Protein AF-A0A015XGW2-F1 (afdb_monomer)

Radius of gyration: 18.57 Å; Cα contacts (8 Å, |Δi|>4): 182; chains: 1; bounding box: 50×34×44 Å

pLDDT: mean 84.12, std 16.86, range [28.84, 98.12]

Structure (mmCIF, N/CA/C/O backbone):
data_AF-A0A015XGW2-F1
#
_entry.id   AF-A0A015XGW2-F1
#
loop_
_atom_site.group_PDB
_atom_site.id
_atom_site.type_symbol
_atom_site.label_atom_id
_atom_site.label_alt_id
_atom_site.label_comp_id
_atom_site.label_asym_id
_atom_site.label_entity_id
_atom_site.label_seq_id
_atom_site.pdbx_PDB_ins_code
_atom_site.Cartn_x
_atom_site.Cartn_y
_atom_site.Cartn_z
_atom_site.occupancy
_atom_site.B_iso_or_equiv
_atom_site.auth_seq_id
_atom_site.auth_comp_id
_atom_site.auth_asym_id
_atom_site.auth_atom_id
_atom_site.pdbx_PDB_model_num
ATOM 1 N N . MET A 1 1 ? -16.056 -0.605 -18.646 1.00 60.44 1 MET A N 1
ATOM 2 C CA . MET A 1 1 ? -16.599 -1.907 -18.182 1.00 60.44 1 MET A CA 1
ATOM 3 C C . MET A 1 1 ? -16.279 -2.194 -16.711 1.00 60.44 1 MET A C 1
ATOM 5 O O . MET A 1 1 ? -17.209 -2.484 -15.970 1.00 60.44 1 MET A O 1
ATOM 9 N N . ILE A 1 2 ? -15.028 -2.032 -16.249 1.00 71.88 2 ILE A N 1
ATOM 10 C CA . ILE A 1 2 ? -14.634 -2.249 -14.835 1.00 71.88 2 ILE A CA 1
ATOM 11 C C . ILE A 1 2 ? -15.448 -1.397 -13.838 1.00 71.88 2 ILE A C 1
ATOM 13 O O . ILE A 1 2 ? -15.941 -1.926 -12.848 1.00 71.88 2 ILE A O 1
ATOM 17 N N . TYR A 1 3 ? -15.674 -0.109 -14.118 1.00 72.06 3 TYR A N 1
ATOM 18 C CA . TYR A 1 3 ? -16.429 0.779 -13.218 1.00 72.06 3 TYR A CA 1
ATOM 19 C C . TYR A 1 3 ? -17.894 0.361 -13.009 1.00 72.06 3 TYR A C 1
ATOM 21 O O . TYR A 1 3 ? -18.408 0.465 -11.900 1.00 72.06 3 TYR A O 1
ATOM 29 N N . ILE A 1 4 ? -18.552 -0.167 -14.049 1.00 74.19 4 ILE A N 1
ATOM 30 C CA . ILE A 1 4 ? -19.942 -0.647 -13.967 1.00 74.19 4 ILE A CA 1
ATOM 31 C C . ILE A 1 4 ? -20.009 -1.910 -13.104 1.00 74.19 4 ILE A C 1
ATOM 33 O O . ILE A 1 4 ? -20.858 -2.011 -12.224 1.00 74.19 4 ILE A O 1
ATOM 37 N N . ALA A 1 5 ? -19.079 -2.851 -13.293 1.00 77.81 5 ALA A N 1
ATOM 38 C CA . ALA A 1 5 ? -18.993 -4.042 -12.450 1.00 77.81 5 ALA A CA 1
ATOM 39 C C . ALA A 1 5 ? -18.710 -3.683 -10.978 1.00 77.81 5 ALA A C 1
ATOM 41 O O . ALA A 1 5 ? -19.311 -4.256 -10.071 1.00 77.81 5 ALA A O 1
ATOM 42 N N . LEU A 1 6 ? -17.861 -2.680 -10.733 1.00 79.56 6 LEU A N 1
ATOM 43 C CA . LEU A 1 6 ? -17.571 -2.192 -9.385 1.00 79.56 6 LEU A CA 1
ATOM 44 C C . LEU A 1 6 ? -18.761 -1.475 -8.734 1.00 79.56 6 LEU A C 1
ATOM 46 O O . LEU A 1 6 ? -18.909 -1.570 -7.519 1.00 79.56 6 LEU A O 1
ATOM 50 N N . LEU A 1 7 ?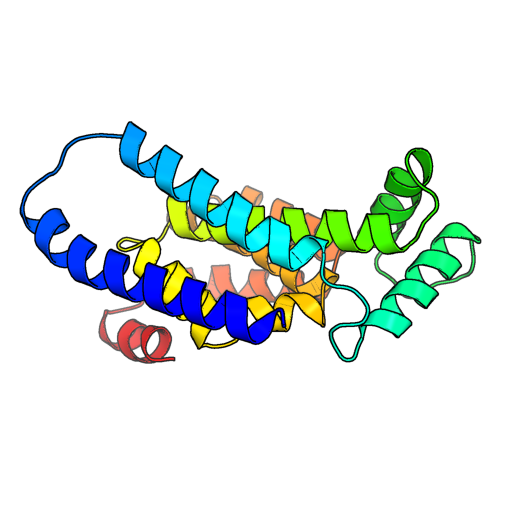 -19.650 -0.843 -9.506 1.00 81.75 7 LEU A N 1
ATOM 51 C CA . LEU A 1 7 ? -20.905 -0.292 -8.982 1.00 81.75 7 LEU A CA 1
ATOM 52 C C . LEU A 1 7 ? -21.782 -1.397 -8.367 1.00 81.75 7 LEU A C 1
ATOM 54 O O . LEU A 1 7 ? -22.261 -1.255 -7.243 1.00 81.75 7 LEU A O 1
ATOM 58 N N . PHE A 1 8 ? -21.924 -2.537 -9.051 1.00 83.81 8 PHE A N 1
ATOM 59 C CA . PHE A 1 8 ? -22.649 -3.689 -8.502 1.00 83.81 8 PHE A CA 1
ATOM 60 C C . PHE A 1 8 ? -21.981 -4.243 -7.240 1.00 83.81 8 PHE A C 1
ATOM 62 O O . PHE A 1 8 ? -22.672 -4.593 -6.282 1.00 83.81 8 PHE A O 1
ATOM 69 N N . VAL A 1 9 ? -20.645 -4.271 -7.202 1.00 83.31 9 VAL A N 1
ATOM 70 C CA . VAL A 1 9 ? -19.879 -4.667 -6.011 1.00 83.31 9 VAL A CA 1
ATOM 71 C C . VAL A 1 9 ? -20.147 -3.708 -4.844 1.00 83.31 9 VAL A C 1
ATOM 73 O O . VAL A 1 9 ? -20.394 -4.161 -3.727 1.00 83.31 9 VAL A O 1
ATOM 76 N N . VAL A 1 10 ? -20.176 -2.397 -5.089 1.00 81.56 10 VAL A N 1
ATOM 77 C CA . VAL A 1 10 ? -20.518 -1.378 -4.083 1.00 81.56 10 VAL A CA 1
ATOM 78 C C . VAL A 1 10 ? -21.933 -1.588 -3.541 1.00 81.56 10 VAL A C 1
ATOM 80 O O . VAL A 1 10 ? -22.114 -1.657 -2.323 1.00 81.56 10 VAL A O 1
ATOM 83 N N . CYS A 1 11 ? -22.929 -1.755 -4.417 1.00 81.62 11 CYS A N 1
ATOM 84 C CA . CYS A 1 11 ? -24.314 -2.015 -4.014 1.00 81.62 11 CYS A CA 1
ATOM 85 C C . CYS A 1 11 ? -24.440 -3.311 -3.198 1.00 81.62 11 CYS A C 1
ATOM 87 O O . CYS A 1 11 ? -25.160 -3.349 -2.198 1.00 81.62 11 CYS A O 1
ATOM 89 N N . PHE A 1 12 ? -23.704 -4.358 -3.581 1.00 85.12 12 PHE A N 1
ATOM 90 C CA . PHE A 1 12 ? -23.635 -5.616 -2.841 1.00 85.12 12 PHE A CA 1
ATOM 91 C C . PHE A 1 12 ? -23.070 -5.421 -1.426 1.00 85.12 12 PHE A C 1
ATOM 93 O O . PHE A 1 12 ? -23.676 -5.888 -0.456 1.00 85.12 12 PHE A O 1
ATOM 100 N N . TYR A 1 13 ? -21.962 -4.686 -1.274 1.00 82.38 13 TYR A N 1
ATOM 101 C CA . TYR A 1 13 ? -21.408 -4.386 0.050 1.00 82.38 13 TYR A CA 1
ATOM 102 C C . TYR A 1 13 ? -22.338 -3.524 0.897 1.00 82.38 13 TYR A C 1
ATOM 104 O O . TYR A 1 13 ? -22.474 -3.805 2.086 1.00 82.38 13 TYR A O 1
ATOM 112 N N . LEU A 1 14 ? -23.017 -2.536 0.309 1.00 78.94 14 LEU A N 1
ATOM 113 C CA . LEU A 1 14 ? -24.001 -1.712 1.015 1.00 78.94 14 LEU A CA 1
ATOM 114 C C . LEU A 1 14 ? -25.179 -2.556 1.521 1.00 78.94 14 LEU A C 1
ATOM 116 O O . LEU A 1 14 ? -25.590 -2.443 2.679 1.00 78.94 14 LEU A O 1
ATOM 120 N N . HIS A 1 15 ? -25.689 -3.458 0.682 1.00 83.06 15 HIS A N 1
ATOM 121 C CA . HIS A 1 15 ? -26.761 -4.376 1.060 1.00 83.06 15 HIS A CA 1
ATOM 122 C C . HIS A 1 15 ? -26.346 -5.306 2.210 1.00 83.06 15 HIS A C 1
ATOM 124 O O . HIS A 1 15 ? -27.104 -5.521 3.158 1.00 83.06 15 HIS A O 1
ATOM 130 N N . ILE A 1 16 ? -25.124 -5.846 2.169 1.00 81.94 16 ILE A N 1
ATOM 131 C CA . ILE A 1 16 ? -24.605 -6.685 3.256 1.00 81.94 16 ILE A CA 1
ATOM 132 C C . ILE A 1 16 ? -24.338 -5.861 4.517 1.00 81.94 16 ILE A C 1
ATOM 134 O O . ILE A 1 16 ? -24.641 -6.334 5.612 1.00 81.94 16 ILE A O 1
ATOM 138 N N . ALA A 1 17 ? -23.788 -4.652 4.394 1.00 75.75 17 ALA A N 1
ATOM 139 C CA . ALA A 1 17 ? -23.467 -3.786 5.525 1.00 75.75 17 ALA A CA 1
ATOM 140 C C . ALA A 1 17 ? -24.729 -3.400 6.312 1.00 75.75 17 ALA A C 1
ATOM 142 O O . ALA A 1 17 ? -24.761 -3.575 7.532 1.00 75.75 17 ALA A O 1
ATOM 143 N N . THR A 1 18 ? -25.790 -2.992 5.609 1.00 74.12 18 THR A N 1
ATOM 144 C CA . THR A 1 18 ? -27.093 -2.627 6.200 1.00 74.12 18 THR A CA 1
ATOM 145 C C . THR A 1 18 ? -27.811 -3.823 6.836 1.00 74.12 18 THR A C 1
ATOM 147 O O . THR A 1 18 ? -28.413 -3.699 7.902 1.00 74.12 18 THR A O 1
ATOM 150 N N . ARG A 1 19 ? -27.692 -5.030 6.261 1.00 69.88 19 ARG A N 1
ATOM 151 C CA . ARG A 1 19 ? -28.214 -6.267 6.882 1.00 69.88 19 ARG A CA 1
ATOM 152 C C . ARG A 1 19 ? -27.340 -6.804 8.020 1.00 69.88 19 ARG A C 1
ATOM 154 O O . ARG A 1 19 ? -27.829 -7.526 8.893 1.00 69.88 19 ARG A O 1
ATOM 161 N N . GLY A 1 20 ? -26.048 -6.485 8.009 1.00 58.78 20 GLY A N 1
ATOM 162 C CA . GLY A 1 20 ? -25.071 -6.880 9.020 1.00 58.78 20 GLY A CA 1
ATOM 163 C C . GLY A 1 20 ? -25.293 -6.185 10.363 1.00 58.78 20 GLY A C 1
ATOM 164 O O . GLY A 1 20 ? -25.162 -6.835 11.402 1.00 58.78 20 GLY A O 1
ATOM 165 N N . GLU A 1 21 ? -25.703 -4.913 10.350 1.00 52.12 21 GLU A N 1
ATOM 166 C CA . GLU A 1 21 ? -26.043 -4.151 11.562 1.00 52.12 21 GLU A CA 1
ATOM 167 C C . GLU A 1 21 ? -27.211 -4.770 12.341 1.00 52.12 21 GLU A C 1
ATOM 169 O O . GLU A 1 21 ? -27.105 -4.946 13.555 1.00 52.12 21 GLU A O 1
ATOM 174 N N . GLN A 1 22 ? -28.263 -5.238 11.659 1.00 48.53 22 GLN A N 1
ATOM 175 C CA . GLN A 1 22 ? -29.406 -5.884 12.324 1.00 48.53 22 GLN A CA 1
ATOM 176 C C . GLN A 1 22 ? -29.061 -7.240 12.967 1.00 4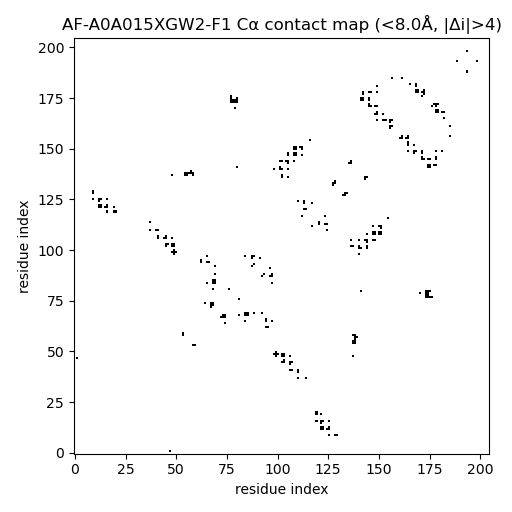8.53 22 GLN A C 1
ATOM 178 O O . GLN A 1 22 ? -29.698 -7.658 13.932 1.00 48.53 22 GLN A O 1
ATOM 183 N N . ARG A 1 23 ? -28.030 -7.943 12.473 1.00 47.56 23 ARG A N 1
ATOM 184 C CA . ARG A 1 23 ? -27.604 -9.251 13.014 1.00 47.56 23 ARG A CA 1
ATOM 185 C C . ARG A 1 23 ? -26.515 -9.159 14.087 1.00 47.56 23 ARG A C 1
ATOM 187 O O . ARG A 1 23 ? -26.407 -10.085 14.895 1.00 47.56 23 ARG A O 1
ATOM 194 N N . LEU A 1 24 ? -25.726 -8.080 14.128 1.00 51.44 24 LEU A N 1
ATOM 195 C CA . LEU A 1 24 ? -24.695 -7.859 15.158 1.00 51.44 24 LEU A CA 1
ATOM 196 C C . LEU A 1 24 ? -25.293 -7.643 16.556 1.00 51.44 24 LEU A C 1
ATOM 198 O O . LEU A 1 24 ? -24.661 -8.023 17.540 1.00 51.44 24 LEU A O 1
ATOM 202 N N . VAL A 1 25 ? -26.529 -7.141 16.633 1.00 50.97 25 VAL A N 1
ATOM 203 C CA . VAL A 1 25 ? -27.301 -7.038 17.882 1.00 50.97 25 VAL A CA 1
ATOM 204 C C . VAL A 1 25 ? -27.716 -8.424 18.418 1.00 50.97 25 VAL A C 1
ATOM 206 O O . VAL A 1 25 ? -27.895 -8.583 19.620 1.00 50.97 25 VAL A O 1
ATOM 209 N N . ILE A 1 26 ? -27.801 -9.457 17.563 1.00 47.88 26 ILE A N 1
ATOM 210 C CA . ILE A 1 26 ? -28.479 -10.726 17.898 1.00 47.88 26 ILE A CA 1
ATOM 211 C C . ILE A 1 26 ? -27.528 -11.933 18.037 1.00 47.88 26 ILE A C 1
ATOM 213 O O . ILE A 1 26 ? -27.871 -12.890 18.729 1.00 47.88 26 ILE A O 1
ATOM 217 N N . CYS A 1 27 ? -26.320 -11.956 17.447 1.00 46.06 27 CYS A N 1
ATOM 218 C CA . CYS A 1 27 ? -25.516 -13.192 17.479 1.00 46.06 27 CYS A CA 1
ATOM 219 C C . CYS A 1 27 ? -23.996 -13.024 17.664 1.00 46.06 27 CYS A C 1
ATOM 221 O O . CYS A 1 27 ? -23.237 -12.804 16.720 1.00 46.06 27 CYS A O 1
ATOM 223 N N . LYS A 1 28 ? -23.524 -13.302 18.889 1.00 47.59 28 LYS A N 1
ATOM 224 C CA . LYS A 1 28 ? -22.105 -13.465 19.278 1.00 47.59 28 LYS A CA 1
ATOM 225 C C . LYS A 1 28 ? -21.400 -14.708 18.685 1.00 47.59 28 LYS A C 1
ATOM 227 O O . LYS A 1 28 ? -20.249 -14.965 19.033 1.00 47.59 28 LYS A O 1
ATOM 232 N N . LYS A 1 29 ? -22.016 -15.504 17.795 1.00 41.31 29 LYS A N 1
ATOM 233 C CA . LYS A 1 29 ? -21.473 -16.816 17.374 1.00 41.31 29 LYS A CA 1
ATOM 234 C C . LYS A 1 29 ? -21.109 -16.933 15.883 1.00 41.31 29 LYS A C 1
ATOM 236 O O . LYS A 1 29 ? -21.974 -17.033 15.021 1.00 41.31 29 LYS A O 1
ATOM 241 N N . LYS A 1 30 ? -19.789 -17.058 15.656 1.00 43.31 30 LYS A N 1
ATOM 242 C CA . LYS A 1 30 ? -19.050 -18.098 14.890 1.00 43.31 30 LYS A CA 1
ATOM 243 C C . LYS A 1 30 ? -17.980 -17.544 13.920 1.00 43.31 30 LYS A C 1
ATOM 245 O O . LYS A 1 30 ? -18.260 -16.791 12.992 1.00 43.31 30 LYS A O 1
ATOM 250 N N . SER A 1 31 ? -16.740 -18.001 14.132 1.00 52.31 31 SER A N 1
ATOM 251 C CA . SER A 1 31 ? -15.506 -17.617 13.422 1.00 52.31 31 SER A CA 1
ATOM 252 C C . SER A 1 31 ? -15.524 -17.901 11.904 1.00 52.31 31 SER A C 1
ATOM 254 O O . SER A 1 31 ? -15.036 -17.090 11.122 1.00 52.31 31 SER A O 1
ATOM 256 N N . TYR A 1 32 ? -16.172 -18.987 11.456 1.00 49.53 32 TYR A N 1
ATOM 257 C CA . TYR A 1 32 ? -16.143 -19.426 10.046 1.00 49.53 32 TYR A CA 1
ATOM 258 C C . TYR A 1 32 ? -16.795 -18.440 9.056 1.00 49.53 32 TYR A C 1
ATOM 260 O O . TYR A 1 32 ? -16.253 -18.204 7.978 1.00 49.53 32 TYR A O 1
ATOM 268 N N . LYS A 1 33 ? -17.907 -17.780 9.427 1.00 55.56 33 LYS A N 1
ATOM 269 C CA . LYS A 1 33 ? -18.554 -16.772 8.558 1.00 55.56 33 LYS A CA 1
ATOM 270 C C . LYS A 1 33 ? -17.670 -15.540 8.339 1.00 55.56 33 LYS A C 1
ATOM 272 O O . LYS A 1 33 ? -17.807 -14.856 7.330 1.00 55.56 33 LYS A O 1
ATOM 277 N N . ARG A 1 34 ? -16.747 -15.258 9.269 1.00 60.44 34 ARG A N 1
ATOM 278 C CA . ARG A 1 34 ? -15.820 -14.120 9.175 1.00 60.44 34 ARG A CA 1
ATOM 279 C C . ARG A 1 34 ? -14.683 -14.394 8.192 1.00 60.44 34 ARG A C 1
ATOM 281 O O . ARG A 1 34 ? -14.320 -13.476 7.464 1.00 60.44 34 ARG A O 1
ATOM 288 N N . ALA A 1 35 ? -14.160 -15.621 8.160 1.00 68.69 35 ALA A N 1
ATOM 289 C CA . ALA A 1 35 ? -13.138 -16.029 7.197 1.00 68.69 35 ALA A CA 1
ATOM 290 C C . ALA A 1 35 ? -13.708 -16.082 5.771 1.00 68.69 35 ALA A C 1
ATOM 292 O O . ALA A 1 35 ? -13.122 -15.508 4.863 1.00 68.69 35 ALA A O 1
ATOM 293 N N . SER A 1 36 ? -14.902 -16.657 5.587 1.00 79.00 36 SER A N 1
ATOM 294 C CA . SER A 1 36 ? -15.558 -16.724 4.270 1.00 79.00 36 SER A CA 1
ATOM 295 C C . SER A 1 36 ? -15.782 -15.337 3.644 1.00 79.00 36 SER A C 1
ATOM 297 O O . SER A 1 36 ? -15.440 -15.133 2.483 1.00 79.00 36 SER A O 1
ATOM 299 N N . GLY A 1 37 ? -16.246 -14.349 4.422 1.00 86.19 37 GLY A N 1
ATOM 300 C CA . GLY A 1 37 ? -16.416 -12.980 3.919 1.00 86.19 37 GLY A CA 1
ATOM 301 C C . GLY A 1 37 ? -15.106 -12.300 3.503 1.00 86.19 37 GLY A C 1
ATOM 302 O O . GLY A 1 37 ? -15.108 -11.531 2.547 1.00 86.19 37 GLY A O 1
ATOM 303 N N . PHE A 1 38 ? -13.991 -12.600 4.185 1.00 91.19 38 PHE A N 1
ATOM 304 C CA . PHE A 1 38 ? -12.669 -12.085 3.807 1.00 91.19 38 PHE A CA 1
ATOM 305 C C . PHE A 1 38 ? -12.268 -12.596 2.428 1.00 91.19 38 PHE A C 1
ATOM 307 O O . PHE A 1 38 ? -11.948 -11.797 1.558 1.00 91.19 38 PHE A O 1
ATOM 314 N N . PHE A 1 39 ? -12.334 -13.916 2.223 1.00 92.12 39 PHE A N 1
ATOM 315 C CA . PHE A 1 39 ? -11.936 -14.537 0.961 1.00 92.12 39 PHE A CA 1
ATOM 316 C C . PHE A 1 39 ? -12.786 -14.054 -0.208 1.00 92.12 39 PHE A C 1
ATOM 318 O O . PHE A 1 39 ? -12.228 -13.693 -1.235 1.00 92.12 39 PHE A O 1
ATOM 325 N N . VAL A 1 40 ? -14.111 -13.968 -0.044 1.00 90.81 40 VAL A N 1
ATOM 326 C CA . VAL A 1 40 ? -14.992 -13.425 -1.092 1.00 90.81 40 VAL A CA 1
ATOM 327 C C . VAL A 1 40 ? -14.598 -11.989 -1.435 1.00 90.81 40 VAL A C 1
ATOM 329 O O . VAL A 1 40 ? -14.446 -11.653 -2.607 1.00 90.81 40 VAL A O 1
ATOM 332 N N . SER A 1 41 ? -14.3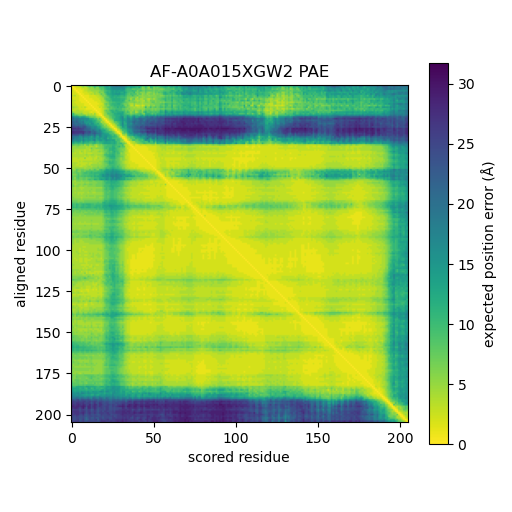68 -11.159 -0.415 1.00 91.88 41 SER A N 1
ATOM 333 C CA . SER A 1 41 ? -13.994 -9.762 -0.631 1.00 91.88 41 SER A CA 1
ATOM 334 C C . SER A 1 41 ? -12.644 -9.626 -1.319 1.00 91.88 41 SER A C 1
ATOM 336 O O . SER A 1 41 ? -12.491 -8.839 -2.251 1.00 91.88 41 SER A O 1
ATOM 338 N N . PHE A 1 42 ? -11.681 -10.434 -0.885 1.00 95.75 42 PHE A N 1
ATOM 339 C CA . PHE A 1 42 ? -10.348 -10.487 -1.453 1.00 95.75 42 PHE A CA 1
ATOM 340 C C . PHE A 1 42 ? -10.377 -10.937 -2.906 1.00 95.75 42 PHE A C 1
ATOM 342 O O . PHE A 1 42 ? -9.824 -10.236 -3.738 1.00 95.75 42 PHE A O 1
ATOM 349 N N . LEU A 1 43 ? -11.063 -12.032 -3.236 1.00 94.81 43 LEU A N 1
ATOM 350 C CA . LEU A 1 43 ? -11.121 -12.541 -4.606 1.00 94.81 43 LEU A CA 1
ATOM 351 C C . LEU A 1 43 ? -11.737 -11.521 -5.565 1.00 94.81 43 LEU A C 1
ATOM 353 O O . LEU A 1 43 ? -11.163 -11.268 -6.619 1.00 94.81 43 LEU A O 1
ATOM 357 N N . ILE A 1 44 ? -12.853 -10.890 -5.183 1.00 92.88 44 ILE A N 1
ATOM 358 C CA . ILE A 1 44 ? -13.512 -9.876 -6.019 1.00 92.88 44 ILE A CA 1
ATOM 359 C C . ILE A 1 44 ? -12.574 -8.684 -6.252 1.00 92.88 44 ILE A C 1
ATOM 361 O O . ILE A 1 44 ? -12.334 -8.293 -7.392 1.00 92.88 44 ILE A O 1
ATOM 365 N N . LEU A 1 45 ? -12.023 -8.105 -5.182 1.00 94.56 45 LEU A N 1
ATOM 366 C CA . LEU A 1 45 ? -11.206 -6.895 -5.291 1.00 94.56 45 LEU A CA 1
ATOM 367 C C . LEU A 1 45 ? -9.827 -7.162 -5.903 1.00 94.56 45 LEU A C 1
ATOM 369 O O . LEU A 1 45 ? -9.330 -6.332 -6.661 1.00 94.56 45 LEU A O 1
ATOM 373 N N . ALA A 1 46 ? -9.211 -8.305 -5.608 1.00 95.81 46 ALA A N 1
ATOM 374 C CA . ALA A 1 46 ? -7.936 -8.700 -6.195 1.00 95.81 46 ALA A CA 1
ATOM 375 C C . ALA A 1 46 ? -8.093 -8.981 -7.690 1.00 95.81 46 ALA A C 1
ATOM 377 O O . ALA A 1 46 ? -7.253 -8.534 -8.463 1.00 95.81 46 ALA A O 1
ATOM 378 N N . PHE A 1 47 ? -9.189 -9.629 -8.105 1.00 94.06 47 PHE A N 1
ATOM 379 C CA . PHE A 1 47 ? -9.484 -9.864 -9.517 1.00 94.06 47 PHE A CA 1
ATOM 380 C C . PHE A 1 47 ? -9.529 -8.550 -10.300 1.00 94.06 47 PHE A C 1
ATOM 382 O O . PHE A 1 47 ? -8.737 -8.373 -11.221 1.00 94.06 47 PHE A O 1
ATOM 389 N N . PHE A 1 48 ? -10.369 -7.593 -9.886 1.00 92.94 48 PHE A N 1
ATOM 390 C CA . PHE A 1 48 ? -10.461 -6.294 -10.567 1.00 92.94 48 PHE A CA 1
ATOM 391 C C . PHE A 1 48 ? -9.159 -5.492 -10.511 1.00 92.94 48 PHE A C 1
ATOM 393 O O . PHE A 1 48 ? -8.852 -4.766 -11.451 1.00 92.94 48 PHE A O 1
ATOM 400 N N . SER A 1 49 ? -8.383 -5.635 -9.436 1.00 92.88 49 SER A N 1
ATOM 401 C CA . SER A 1 49 ? -7.100 -4.949 -9.291 1.00 92.88 49 SER A CA 1
ATOM 402 C C . SER A 1 49 ? -6.011 -5.548 -10.192 1.00 92.88 49 SER A C 1
ATOM 404 O O . SER A 1 49 ? -5.156 -4.803 -10.666 1.00 92.88 49 SER A O 1
ATOM 406 N N . ALA A 1 50 ? -6.066 -6.859 -10.459 1.00 93.00 50 ALA A N 1
ATOM 407 C CA . ALA A 1 50 ? -5.109 -7.597 -11.283 1.00 93.00 50 ALA A CA 1
ATOM 408 C C . ALA A 1 50 ? -5.386 -7.484 -12.790 1.00 93.00 50 ALA A C 1
ATOM 410 O O . ALA A 1 50 ? -4.453 -7.310 -13.563 1.00 93.00 50 ALA A O 1
ATOM 411 N N . ILE 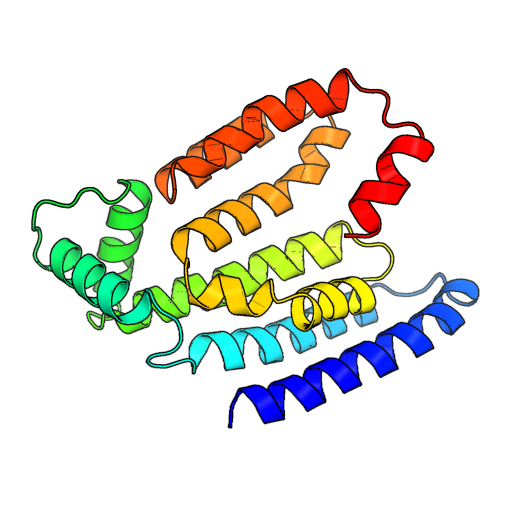A 1 51 ? -6.652 -7.548 -13.221 1.00 90.75 51 ILE A N 1
ATOM 412 C CA . ILE A 1 51 ? -7.009 -7.419 -14.652 1.00 90.75 51 ILE A CA 1
ATOM 413 C C . ILE A 1 51 ? -6.942 -5.977 -15.162 1.00 90.75 51 ILE A C 1
ATOM 415 O O . ILE A 1 51 ? -7.191 -5.706 -16.335 1.00 90.75 51 ILE A O 1
ATOM 419 N N . ARG A 1 52 ? -6.692 -5.038 -14.253 1.00 84.50 52 ARG A N 1
ATOM 420 C CA . ARG A 1 52 ? -6.575 -3.623 -14.543 1.00 84.50 52 ARG A CA 1
ATOM 421 C C . ARG A 1 52 ? -5.354 -3.381 -15.428 1.00 84.50 52 ARG A C 1
ATOM 423 O O . ARG A 1 52 ? -4.230 -3.339 -14.933 1.00 84.50 52 ARG A O 1
ATOM 430 N N . ASP A 1 53 ? -5.605 -3.143 -16.706 1.00 82.31 53 ASP A N 1
ATOM 431 C CA . ASP A 1 53 ? -4.594 -2.720 -17.666 1.00 82.31 53 ASP A CA 1
ATOM 432 C C . ASP A 1 53 ? -4.776 -1.243 -18.028 1.00 82.31 53 ASP A C 1
ATOM 434 O O . ASP A 1 53 ? -5.910 -0.769 -18.118 1.00 82.31 53 ASP A O 1
ATOM 438 N N . ASP A 1 54 ? -3.663 -0.525 -18.170 1.00 83.12 54 ASP A N 1
ATOM 439 C CA . ASP A 1 54 ? -3.595 0.892 -18.568 1.00 83.12 54 ASP A CA 1
ATOM 440 C C . ASP A 1 54 ? -4.542 1.835 -17.796 1.00 83.12 54 ASP A C 1
ATOM 442 O O . ASP A 1 54 ? -5.042 2.838 -18.296 1.00 83.12 54 ASP A O 1
ATOM 446 N N . CYS A 1 55 ? -4.836 1.508 -16.535 1.00 79.25 55 CYS A N 1
ATOM 447 C CA . CYS A 1 55 ? -5.689 2.349 -15.701 1.00 79.25 55 CYS A CA 1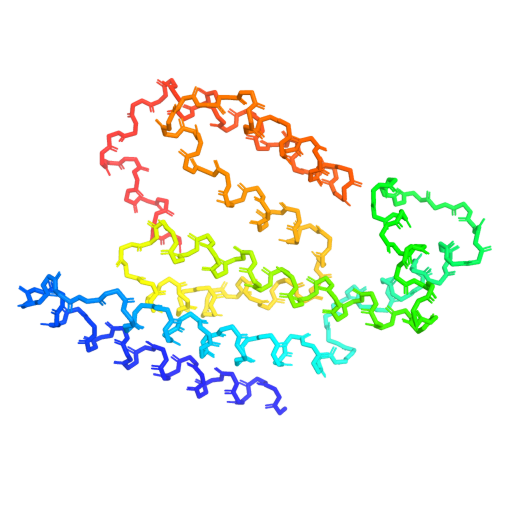
ATOM 448 C C . CYS A 1 55 ? -4.850 3.177 -14.738 1.00 79.25 55 CYS A C 1
ATOM 450 O O . CYS A 1 55 ? -4.087 2.626 -13.945 1.00 79.25 55 CYS A O 1
ATOM 452 N N . GLY A 1 56 ? -5.127 4.474 -14.691 1.00 77.88 56 GLY A N 1
ATOM 453 C CA . GLY A 1 56 ? -4.493 5.404 -13.767 1.00 77.88 56 GLY A CA 1
ATOM 454 C C . GLY A 1 56 ? -3.343 6.174 -14.407 1.00 77.88 56 GLY A C 1
ATOM 455 O O . GLY A 1 56 ? -2.679 5.689 -15.317 1.00 77.88 56 GLY A O 1
ATOM 456 N N . CYS A 1 57 ? -3.121 7.389 -13.912 1.00 83.62 57 CYS A N 1
ATOM 457 C CA . CYS A 1 57 ? -2.203 8.360 -14.510 1.00 83.62 57 CYS A CA 1
ATOM 458 C C . CYS A 1 57 ? -0.757 7.839 -14.575 1.00 83.62 57 CYS A C 1
ATOM 460 O O . CYS A 1 57 ? -0.054 8.038 -15.561 1.00 83.62 57 CYS A O 1
ATOM 462 N N . ASP A 1 58 ? -0.334 7.107 -13.542 1.00 87.12 58 ASP A N 1
ATOM 463 C CA . ASP A 1 58 ? 1.064 6.704 -13.380 1.00 87.12 58 ASP A CA 1
ATOM 464 C C . ASP A 1 58 ? 1.391 5.339 -14.010 1.00 87.12 58 ASP A C 1
ATOM 466 O O . ASP A 1 58 ? 2.543 4.911 -13.945 1.00 87.12 58 ASP A O 1
ATOM 470 N N . TYR A 1 59 ? 0.421 4.627 -14.604 1.00 91.06 59 TYR A N 1
ATOM 471 C CA . TYR A 1 59 ? 0.612 3.240 -15.058 1.00 91.06 59 TYR A CA 1
ATOM 472 C C . TYR A 1 59 ? 1.808 3.093 -16.009 1.00 91.06 59 TYR A C 1
ATOM 474 O O . TYR A 1 59 ? 2.728 2.316 -15.747 1.00 91.06 59 TYR A O 1
ATOM 482 N N . ASN A 1 60 ? 1.844 3.908 -17.065 1.00 92.69 60 ASN A N 1
ATOM 483 C CA . ASN A 1 60 ? 2.914 3.872 -18.062 1.00 92.69 60 ASN A CA 1
ATOM 484 C C . ASN A 1 60 ? 4.271 4.286 -17.473 1.00 92.69 60 ASN A C 1
ATOM 486 O O . ASN A 1 60 ? 5.300 3.695 -17.794 1.00 92.69 60 ASN A O 1
ATOM 490 N N . SER A 1 61 ? 4.275 5.239 -16.537 1.00 93.19 61 SER A N 1
ATOM 491 C CA . SER A 1 61 ? 5.482 5.615 -15.794 1.00 93.19 61 SER A CA 1
ATOM 492 C C . SER A 1 61 ? 6.027 4.436 -14.978 1.00 93.19 61 SER A C 1
ATOM 494 O O . SER A 1 61 ? 7.230 4.165 -14.989 1.00 93.19 61 SER A O 1
ATOM 496 N N . TYR A 1 62 ? 5.149 3.672 -14.321 1.00 92.88 62 TYR A N 1
ATOM 497 C CA . TYR A 1 62 ? 5.543 2.486 -13.563 1.00 92.88 62 TYR A CA 1
ATOM 498 C C . TYR A 1 62 ? 6.146 1.391 -14.439 1.00 92.88 62 TYR A C 1
ATOM 500 O O . TYR A 1 62 ? 7.185 0.850 -14.058 1.00 92.88 62 TYR A O 1
ATOM 508 N N . ILE A 1 63 ? 5.550 1.103 -15.600 1.00 95.31 63 ILE A N 1
ATOM 509 C CA . ILE A 1 63 ? 6.104 0.146 -16.570 1.00 95.31 63 ILE A CA 1
ATOM 510 C C . ILE A 1 63 ? 7.539 0.540 -16.940 1.00 95.31 63 ILE A C 1
ATOM 512 O O . ILE A 1 63 ? 8.459 -0.248 -16.728 1.00 95.31 63 ILE A O 1
ATOM 516 N N . LEU A 1 64 ? 7.753 1.795 -17.351 1.00 95.19 64 LEU A N 1
ATOM 517 C CA . LEU A 1 64 ? 9.082 2.302 -17.713 1.00 95.19 64 LEU A CA 1
ATOM 518 C C . LEU A 1 64 ? 10.087 2.191 -16.561 1.00 95.19 64 LEU A C 1
ATOM 520 O O . LEU A 1 64 ? 11.262 1.887 -16.768 1.00 95.19 64 LEU A O 1
ATOM 524 N N . HIS A 1 65 ? 9.661 2.457 -15.328 1.00 95.69 65 HIS A N 1
ATOM 525 C CA . HIS A 1 65 ? 10.542 2.353 -14.170 1.00 95.69 65 HIS A CA 1
ATOM 526 C C . HIS A 1 65 ? 10.917 0.914 -13.827 1.00 95.69 65 HIS A C 1
ATOM 528 O O . HIS A 1 65 ? 12.069 0.676 -13.461 1.00 95.69 65 HIS A O 1
ATOM 534 N N . ILE A 1 66 ? 9.981 -0.024 -13.959 1.00 96.75 66 ILE A N 1
ATOM 535 C CA . ILE A 1 66 ? 10.234 -1.453 -13.760 1.00 96.75 66 ILE A CA 1
ATOM 536 C C . ILE A 1 66 ? 11.204 -1.955 -14.833 1.00 96.75 66 ILE A C 1
ATOM 538 O O . ILE A 1 66 ? 12.238 -2.517 -14.483 1.00 96.75 66 ILE A O 1
ATOM 542 N N . GLU A 1 67 ? 10.960 -1.636 -16.104 1.00 97.25 67 GLU A N 1
ATOM 543 C CA . GLU A 1 67 ? 11.852 -1.998 -17.213 1.00 97.25 67 GLU A CA 1
ATOM 544 C C . GLU A 1 67 ? 13.264 -1.429 -17.028 1.00 97.25 67 GLU A C 1
ATOM 546 O O . GLU A 1 67 ? 14.259 -2.113 -17.258 1.00 97.25 67 GLU A O 1
ATOM 551 N N . ARG A 1 68 ? 13.391 -0.180 -16.558 1.00 97.19 68 ARG A N 1
ATOM 552 C CA . ARG A 1 68 ? 14.709 0.405 -16.258 1.00 97.19 68 ARG A CA 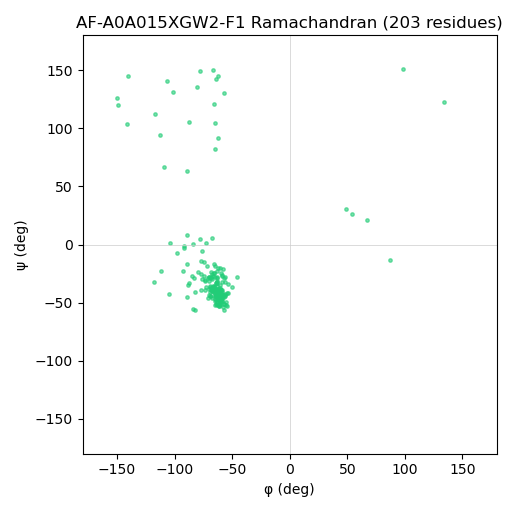1
ATOM 553 C C . ARG A 1 68 ? 15.443 -0.360 -15.158 1.00 97.19 68 ARG A C 1
ATOM 555 O O . ARG A 1 68 ? 16.654 -0.524 -15.280 1.00 97.19 68 ARG A O 1
ATOM 562 N N . ILE A 1 69 ? 14.739 -0.811 -14.119 1.00 97.31 69 ILE A N 1
ATOM 563 C CA . ILE A 1 69 ? 15.328 -1.626 -13.045 1.00 97.31 69 ILE A CA 1
ATOM 564 C C . ILE A 1 69 ? 15.794 -2.977 -13.599 1.00 97.31 69 ILE A C 1
ATOM 566 O O . ILE A 1 69 ? 16.933 -3.359 -13.344 1.00 97.31 69 ILE A O 1
ATOM 570 N N . GLN A 1 70 ? 14.960 -3.649 -14.394 1.00 96.50 70 GLN A N 1
ATOM 571 C CA . GLN A 1 70 ? 15.274 -4.936 -15.036 1.00 96.50 70 GLN A CA 1
ATOM 572 C C . GLN A 1 70 ? 16.493 -4.830 -15.969 1.00 96.50 70 GLN A C 1
ATOM 574 O O . GLN A 1 70 ? 17.386 -5.670 -15.961 1.00 96.50 70 GLN A O 1
ATOM 579 N N . MET A 1 71 ? 16.616 -3.720 -16.704 1.00 96.56 71 MET A N 1
ATOM 580 C CA . MET A 1 71 ? 17.790 -3.417 -17.537 1.00 96.56 71 MET A CA 1
ATOM 581 C C . MET A 1 71 ? 19.044 -3.012 -16.735 1.00 96.56 71 MET A C 1
ATOM 583 O O . MET A 1 71 ? 20.051 -2.640 -17.339 1.00 96.56 71 MET A O 1
ATOM 587 N N . GLY A 1 72 ? 18.991 -2.987 -15.399 1.00 94.81 72 GLY A N 1
ATOM 588 C CA . GLY A 1 72 ? 20.106 -2.558 -14.549 1.00 94.81 72 GLY A CA 1
ATOM 589 C C . GLY A 1 72 ? 20.457 -1.070 -14.675 1.00 94.81 72 GLY A C 1
ATOM 590 O O . GLY A 1 72 ? 21.580 -0.668 -14.370 1.00 94.81 72 GLY A O 1
ATOM 591 N N . LYS A 1 73 ? 19.528 -0.228 -15.149 1.00 95.00 73 LYS A N 1
ATOM 592 C CA . LYS A 1 73 ? 19.755 1.218 -15.299 1.00 95.00 73 LYS A CA 1
ATOM 593 C C . LYS A 1 73 ? 19.645 1.925 -13.949 1.00 95.00 73 LYS A C 1
ATOM 595 O O . LYS A 1 73 ? 18.836 1.557 -13.098 1.00 95.00 73 LYS A O 1
ATOM 600 N N . LEU A 1 74 ? 20.401 3.015 -13.792 1.00 90.50 74 LEU A N 1
ATOM 601 C CA . LEU A 1 74 ? 20.311 3.868 -12.608 1.00 90.50 74 LEU A CA 1
ATOM 602 C C . LEU A 1 74 ? 18.876 4.388 -12.433 1.00 90.50 74 LEU A C 1
ATOM 604 O O . LEU A 1 74 ? 18.263 4.911 -13.369 1.00 90.50 74 LEU A O 1
ATOM 608 N N . THR A 1 75 ? 18.350 4.247 -11.221 1.00 92.00 75 THR A N 1
ATOM 609 C CA . THR A 1 75 ? 16.977 4.609 -10.881 1.00 92.00 75 THR A CA 1
ATOM 610 C C . THR A 1 75 ? 16.913 5.252 -9.500 1.00 92.00 75 THR A C 1
ATOM 612 O O . THR A 1 75 ? 17.665 4.894 -8.598 1.00 92.00 75 THR A O 1
ATOM 615 N N . TYR A 1 76 ? 16.009 6.218 -9.337 1.00 92.62 76 TYR A N 1
ATOM 616 C CA . TYR A 1 76 ? 15.762 6.891 -8.058 1.00 92.62 76 TYR A CA 1
ATOM 617 C C . TYR A 1 76 ? 14.788 6.111 -7.160 1.00 92.62 76 TYR A C 1
ATOM 619 O O . TYR A 1 76 ? 14.443 6.575 -6.072 1.00 92.62 76 TYR A O 1
ATOM 627 N N . MET A 1 77 ? 14.304 4.954 -7.627 1.00 94.94 77 MET A N 1
ATOM 628 C CA . MET A 1 77 ? 13.367 4.130 -6.873 1.00 94.94 77 MET A CA 1
ATOM 629 C C . MET A 1 77 ? 14.010 3.553 -5.616 1.00 94.94 77 MET A C 1
ATOM 631 O O . MET A 1 77 ? 15.206 3.288 -5.574 1.00 94.94 77 MET A O 1
ATOM 635 N N . GLU A 1 78 ? 13.204 3.341 -4.586 1.00 96.69 78 GLU A N 1
ATOM 636 C CA . GLU A 1 78 ? 13.661 2.853 -3.295 1.00 96.69 78 GLU A CA 1
ATOM 637 C C . GLU A 1 78 ? 14.241 1.426 -3.406 1.00 96.69 78 GLU A C 1
ATOM 639 O O . GLU A 1 78 ? 13.718 0.598 -4.160 1.00 96.69 78 GLU A O 1
ATOM 644 N N . PRO A 1 79 ? 15.317 1.107 -2.663 1.00 96.44 79 PRO A N 1
ATOM 645 C CA . PRO A 1 79 ? 16.082 -0.127 -2.856 1.00 96.44 79 PRO A CA 1
ATOM 646 C C . PRO A 1 79 ? 15.269 -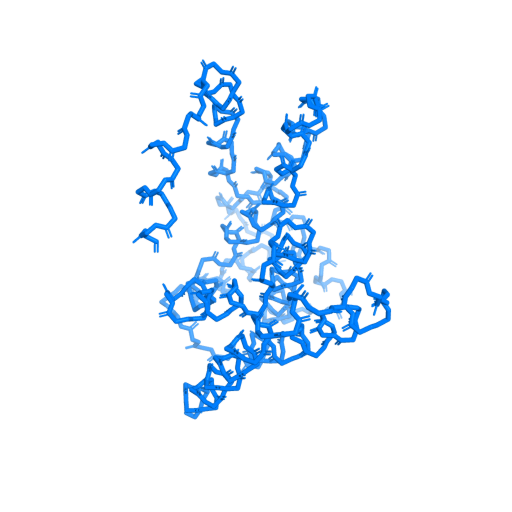1.399 -2.589 1.00 96.44 79 PRO A C 1
ATOM 648 O O . PRO A 1 79 ? 15.462 -2.404 -3.268 1.00 96.44 79 PRO A O 1
ATOM 651 N N . GLY A 1 80 ? 14.323 -1.366 -1.646 1.00 96.88 80 GLY A N 1
ATOM 652 C CA . GLY A 1 80 ? 13.430 -2.496 -1.394 1.00 96.88 80 GLY A CA 1
ATOM 653 C C . GLY A 1 80 ? 12.494 -2.753 -2.574 1.00 96.88 80 GLY A C 1
ATOM 654 O O . GLY A 1 80 ? 12.274 -3.904 -2.938 1.00 96.88 80 GLY A O 1
ATOM 655 N N . PHE A 1 81 ? 11.987 -1.698 -3.223 1.00 97.56 81 PHE A N 1
ATOM 656 C CA . PHE A 1 81 ? 11.186 -1.855 -4.439 1.00 97.56 81 PHE A CA 1
ATOM 657 C C . PHE A 1 81 ? 12.018 -2.443 -5.583 1.00 97.56 81 PHE A C 1
ATOM 659 O O . PHE A 1 81 ? 11.562 -3.380 -6.236 1.00 97.56 81 PHE A O 1
ATOM 666 N N . GLN A 1 82 ? 13.245 -1.950 -5.787 1.00 97.62 82 GLN A N 1
ATOM 667 C CA . GLN A 1 82 ? 14.157 -2.503 -6.795 1.00 97.62 82 GLN A CA 1
ATOM 668 C C . GLN A 1 82 ? 14.419 -3.995 -6.559 1.00 97.62 82 GLN A C 1
ATOM 670 O O . GLN A 1 82 ? 14.331 -4.793 -7.488 1.00 97.62 82 GLN A O 1
ATOM 675 N N . TRP A 1 83 ? 14.676 -4.387 -5.309 1.00 97.50 83 TRP A N 1
ATOM 676 C CA . TRP A 1 83 ? 14.909 -5.786 -4.960 1.00 97.50 83 TRP A CA 1
ATOM 677 C C . TRP A 1 83 ? 13.693 -6.670 -5.256 1.00 97.50 83 TRP A C 1
ATOM 679 O O . TRP A 1 83 ? 13.851 -7.754 -5.812 1.00 97.50 83 TRP A O 1
ATOM 689 N N . VAL A 1 84 ? 12.478 -6.201 -4.944 1.00 97.81 84 VAL A N 1
ATOM 690 C CA . VAL A 1 84 ? 11.242 -6.934 -5.268 1.00 97.81 84 VAL A CA 1
ATOM 691 C C . VAL A 1 84 ? 11.062 -7.075 -6.781 1.00 97.81 84 VAL A C 1
ATOM 693 O O . VAL A 1 84 ? 10.711 -8.161 -7.232 1.00 97.81 84 VAL A O 1
ATOM 696 N N . VAL A 1 85 ? 11.336 -6.029 -7.568 1.00 98.00 85 VAL A N 1
ATOM 697 C CA . VAL A 1 85 ? 11.288 -6.101 -9.041 1.00 98.00 85 VAL A CA 1
ATOM 698 C C . VAL A 1 85 ? 12.232 -7.187 -9.561 1.00 98.00 85 VAL A C 1
ATOM 700 O O . VAL A 1 85 ? 11.778 -8.101 -10.241 1.00 98.00 85 VAL A O 1
ATOM 703 N N . LEU A 1 86 ? 13.510 -7.137 -9.176 1.00 97.69 86 LEU A N 1
ATOM 704 C CA . LEU A 1 86 ? 14.526 -8.105 -9.612 1.00 97.69 86 LEU A CA 1
ATOM 705 C C . LEU A 1 86 ? 14.250 -9.528 -9.102 1.00 97.69 86 LEU A C 1
ATOM 707 O O . LEU A 1 86 ? 14.667 -10.514 -9.705 1.00 97.69 86 LEU A O 1
ATOM 711 N N . PHE A 1 87 ? 13.573 -9.663 -7.961 1.00 98.12 87 PHE A N 1
ATOM 712 C CA . PHE A 1 87 ? 13.130 -10.958 -7.457 1.00 98.12 87 PHE A CA 1
ATOM 713 C C . PHE A 1 87 ? 11.988 -11.530 -8.303 1.00 98.12 87 PHE A C 1
ATOM 715 O O . PHE A 1 87 ? 12.035 -12.706 -8.661 1.00 98.12 87 PHE A O 1
ATOM 722 N N . LEU A 1 88 ? 10.979 -10.715 -8.624 1.00 98.00 88 LEU A N 1
ATOM 723 C CA . LEU A 1 88 ? 9.822 -11.132 -9.420 1.00 98.00 88 LEU A CA 1
ATOM 724 C C . LEU A 1 88 ? 10.182 -11.393 -10.886 1.00 98.00 88 LEU A C 1
ATOM 726 O O . LEU A 1 88 ? 9.623 -12.309 -11.484 1.00 98.00 88 LEU A O 1
ATOM 730 N N . GLU A 1 89 ? 11.166 -10.669 -11.421 1.00 96.81 89 GLU A N 1
ATOM 731 C CA . GLU A 1 89 ? 11.712 -10.872 -12.769 1.00 96.81 89 GLU A CA 1
ATOM 732 C C . GLU A 1 89 ? 12.217 -12.305 -13.001 1.00 96.81 89 GLU A C 1
ATOM 734 O O . GLU A 1 89 ? 12.151 -12.813 -14.117 1.00 96.81 89 GLU A O 1
ATOM 739 N N . ARG A 1 90 ? 12.657 -13.002 -11.944 1.00 97.12 90 ARG A N 1
ATOM 740 C CA . ARG A 1 90 ? 13.088 -14.410 -12.031 1.00 97.12 90 ARG A CA 1
ATOM 741 C C . ARG A 1 90 ? 11.956 -15.369 -12.407 1.00 97.12 90 ARG A C 1
ATOM 743 O O . ARG A 1 90 ? 12.242 -16.501 -12.786 1.00 97.12 90 ARG A O 1
ATOM 750 N N . TYR A 1 91 ? 10.702 -14.949 -12.242 1.00 97.38 91 TYR A N 1
ATOM 751 C CA . TYR A 1 91 ? 9.513 -15.746 -12.544 1.00 97.38 91 TYR A CA 1
ATOM 752 C C . TYR A 1 91 ? 8.839 -15.292 -13.840 1.00 97.38 91 TYR A C 1
ATOM 754 O O . TYR A 1 91 ? 8.422 -16.135 -14.628 1.00 97.38 91 TYR A O 1
ATOM 762 N N . ASP A 1 92 ? 8.733 -13.980 -14.054 1.00 97.00 92 ASP A N 1
ATOM 763 C CA . ASP A 1 92 ? 8.177 -13.385 -15.270 1.00 97.00 92 ASP A CA 1
ATOM 764 C C . ASP A 1 92 ? 8.851 -12.031 -15.526 1.00 97.00 92 ASP A C 1
ATOM 766 O O . ASP A 1 92 ? 8.876 -11.156 -14.656 1.00 97.00 92 ASP A O 1
ATOM 770 N N . THR A 1 93 ? 9.405 -11.859 -16.726 1.00 96.12 93 THR A N 1
ATOM 771 C CA . THR A 1 93 ? 10.089 -10.629 -17.140 1.00 96.12 93 THR A CA 1
ATOM 772 C C . THR A 1 93 ? 9.114 -9.510 -17.492 1.00 96.12 93 THR A C 1
ATOM 774 O O . THR A 1 93 ? 9.520 -8.351 -17.572 1.00 96.12 93 THR A O 1
ATOM 777 N N . ASN A 1 94 ? 7.825 -9.809 -17.667 1.00 96.69 94 ASN A N 1
ATOM 778 C CA . ASN A 1 94 ? 6.827 -8.807 -17.999 1.00 96.69 94 ASN A CA 1
ATOM 779 C C . ASN A 1 94 ? 6.638 -7.807 -16.835 1.00 96.69 94 ASN A C 1
ATOM 781 O O . ASN A 1 94 ? 6.206 -8.205 -15.749 1.00 96.69 94 ASN A O 1
ATOM 785 N N . PRO A 1 95 ? 6.857 -6.492 -17.034 1.00 95.31 95 PRO A N 1
ATOM 786 C CA . PRO A 1 95 ? 6.712 -5.491 -15.972 1.00 95.31 95 PRO A CA 1
ATOM 787 C C . PRO A 1 95 ? 5.295 -5.436 -15.377 1.00 95.31 95 PRO A C 1
ATOM 789 O O . PRO A 1 95 ? 5.112 -5.068 -14.212 1.00 95.31 95 PRO A O 1
ATOM 792 N N . ARG A 1 96 ? 4.277 -5.868 -16.133 1.00 94.94 96 ARG A N 1
ATOM 793 C CA . ARG A 1 96 ? 2.896 -5.985 -15.640 1.00 94.94 96 ARG A CA 1
ATOM 794 C C . ARG A 1 96 ? 2.762 -6.997 -14.509 1.00 94.94 96 ARG A C 1
ATOM 796 O O . ARG A 1 96 ? 1.938 -6.790 -13.620 1.00 94.94 96 ARG A O 1
ATOM 803 N N . PHE A 1 97 ? 3.580 -8.049 -14.496 1.00 96.06 97 PHE A N 1
ATOM 804 C CA . PHE A 1 97 ? 3.561 -9.050 -13.434 1.00 96.06 97 PHE A CA 1
ATOM 805 C C . PHE A 1 97 ? 3.855 -8.419 -12.068 1.00 96.06 97 PHE A C 1
ATOM 807 O O . PHE A 1 97 ? 3.123 -8.647 -11.104 1.00 96.06 97 PHE A O 1
ATOM 814 N N . VAL A 1 98 ? 4.847 -7.524 -11.999 1.00 96.81 98 VAL A N 1
ATOM 815 C CA . VAL A 1 98 ? 5.156 -6.756 -10.783 1.00 96.81 98 VAL A CA 1
ATOM 816 C C . VAL A 1 98 ? 3.948 -5.928 -10.340 1.00 96.81 98 VAL A C 1
ATOM 818 O O . VAL A 1 98 ? 3.584 -5.951 -9.162 1.00 96.81 98 VAL A O 1
ATOM 821 N N . ILE A 1 99 ? 3.293 -5.227 -11.271 1.00 95.62 99 ILE A N 1
ATOM 822 C CA . ILE A 1 99 ? 2.106 -4.412 -10.969 1.00 95.62 99 ILE A CA 1
ATOM 823 C C . ILE A 1 99 ? 0.984 -5.283 -10.393 1.00 95.62 99 ILE A C 1
ATOM 825 O O . ILE A 1 99 ? 0.397 -4.908 -9.377 1.00 95.62 99 ILE A O 1
ATOM 829 N N . ILE A 1 100 ? 0.720 -6.451 -10.986 1.00 96.12 100 ILE A N 1
ATOM 830 C CA . ILE A 1 100 ? -0.302 -7.399 -10.519 1.00 96.12 100 ILE A CA 1
ATOM 831 C C . ILE A 1 100 ? 0.018 -7.894 -9.105 1.00 96.12 100 ILE A C 1
ATOM 833 O O . ILE A 1 100 ? -0.860 -7.885 -8.240 1.00 96.12 100 ILE A O 1
ATOM 837 N N . VAL A 1 101 ? 1.268 -8.278 -8.834 1.00 97.19 101 VAL A N 1
ATOM 838 C CA . VAL A 1 101 ? 1.681 -8.748 -7.503 1.00 97.19 101 VAL A CA 1
ATOM 839 C C . VAL A 1 101 ? 1.481 -7.653 -6.454 1.00 97.19 101 VAL A C 1
ATOM 841 O O . VAL A 1 101 ? 0.849 -7.898 -5.422 1.00 97.19 101 VAL A O 1
ATOM 844 N N . PHE A 1 102 ? 1.943 -6.427 -6.720 1.00 97.00 102 PHE A N 1
ATOM 845 C CA . PHE A 1 102 ? 1.734 -5.297 -5.809 1.00 97.00 102 PHE A CA 1
ATOM 846 C C . PHE A 1 102 ? 0.250 -4.986 -5.606 1.00 97.00 102 PHE A C 1
ATOM 848 O O . PHE A 1 102 ? -0.174 -4.747 -4.475 1.00 97.00 102 PHE A O 1
ATOM 855 N N . ALA A 1 103 ? -0.547 -5.023 -6.671 1.00 95.69 103 ALA A N 1
ATOM 856 C CA . ALA A 1 103 ? -1.982 -4.779 -6.638 1.00 95.69 103 ALA A CA 1
ATOM 857 C C . ALA A 1 103 ? -2.713 -5.794 -5.739 1.00 95.69 103 ALA A C 1
ATOM 859 O O . ALA A 1 103 ? -3.396 -5.413 -4.783 1.00 95.69 103 ALA A O 1
ATOM 860 N N . VAL A 1 104 ? -2.489 -7.091 -5.967 1.00 97.38 104 VAL A N 1
ATOM 861 C CA . VAL A 1 104 ? -3.099 -8.176 -5.185 1.00 97.38 104 VAL A CA 1
ATOM 862 C C . VAL A 1 104 ? -2.664 -8.121 -3.719 1.00 97.38 104 VAL A C 1
ATOM 864 O O . VAL A 1 104 ? -3.507 -8.218 -2.823 1.00 97.38 104 VAL A O 1
ATOM 867 N N . LEU A 1 105 ? -1.371 -7.916 -3.447 1.00 98.06 105 LEU A N 1
ATOM 868 C CA . LEU A 1 105 ? -0.877 -7.821 -2.072 1.00 98.06 105 LEU A CA 1
ATOM 869 C C . LEU A 1 105 ? -1.399 -6.573 -1.352 1.00 98.06 105 LEU A C 1
ATOM 871 O O . LEU A 1 105 ? -1.742 -6.649 -0.172 1.00 98.06 105 LEU A O 1
ATOM 875 N N . THR A 1 106 ? -1.517 -5.440 -2.046 1.00 97.81 106 THR A N 1
ATOM 876 C CA . THR A 1 106 ? -2.100 -4.215 -1.478 1.00 97.81 106 THR A CA 1
ATOM 877 C C . THR A 1 106 ? -3.539 -4.467 -1.037 1.00 97.81 106 THR A C 1
ATOM 879 O O . THR A 1 106 ? -3.888 -4.181 0.111 1.00 97.81 106 THR A O 1
ATOM 882 N N . VAL A 1 107 ? -4.357 -5.091 -1.894 1.00 97.50 107 VAL A N 1
ATOM 883 C CA . VAL A 1 107 ? -5.731 -5.489 -1.545 1.00 97.50 107 VAL A CA 1
ATOM 884 C C . VAL A 1 107 ? -5.743 -6.451 -0.356 1.00 97.50 107 VAL A C 1
ATOM 886 O O . VAL A 1 107 ? -6.531 -6.262 0.574 1.00 97.50 107 VAL A O 1
ATOM 889 N N . PHE A 1 108 ? -4.857 -7.451 -0.342 1.00 97.94 108 PHE A N 1
ATOM 890 C CA . PHE A 1 108 ? -4.739 -8.392 0.773 1.00 97.94 108 PHE A CA 1
ATOM 891 C C . PHE A 1 108 ? -4.468 -7.675 2.101 1.00 97.94 108 PHE A C 1
ATOM 893 O O . PHE A 1 108 ? -5.189 -7.904 3.073 1.00 97.94 108 PHE A O 1
ATOM 900 N N . PHE A 1 109 ? -3.468 -6.790 2.154 1.00 98.12 109 PHE A N 1
ATOM 901 C CA . PHE A 1 109 ? -3.099 -6.083 3.381 1.00 98.12 109 PHE A CA 1
ATOM 902 C C . PHE A 1 109 ? -4.171 -5.084 3.831 1.00 98.12 109 PHE A C 1
ATOM 904 O O . PHE A 1 109 ? -4.478 -5.035 5.024 1.00 98.12 109 PHE A O 1
ATOM 911 N N . TYR A 1 110 ? -4.816 -4.359 2.912 1.00 97.19 110 TYR A N 1
ATOM 912 C CA . TYR A 1 110 ? -5.951 -3.495 3.261 1.00 97.19 110 TYR A CA 1
ATOM 913 C C . TYR A 1 110 ? -7.101 -4.292 3.875 1.00 97.19 110 TYR A C 1
ATOM 915 O O . TYR A 1 110 ? -7.597 -3.948 4.952 1.00 97.19 110 TYR A O 1
ATOM 923 N N . LEU A 1 111 ? -7.501 -5.397 3.241 1.00 96.12 111 LEU A N 1
ATOM 924 C CA . LEU A 1 111 ? -8.555 -6.249 3.786 1.00 96.12 111 LEU A CA 1
ATOM 925 C C . LEU A 1 111 ? -8.126 -6.902 5.098 1.00 96.12 111 LEU A C 1
ATOM 927 O O . LEU A 1 111 ? -8.947 -7.037 6.004 1.00 96.12 111 LEU A O 1
ATOM 931 N N . LEU A 1 112 ? -6.856 -7.283 5.247 1.00 95.88 112 LEU A N 1
ATOM 932 C CA . LEU A 1 112 ? -6.338 -7.851 6.490 1.00 95.88 112 LEU A CA 1
ATOM 933 C C . LEU A 1 112 ? -6.432 -6.832 7.629 1.00 95.88 112 LEU A C 1
ATOM 935 O O . LEU A 1 112 ? -6.872 -7.181 8.730 1.00 95.88 112 LEU A O 1
ATOM 939 N N . ALA A 1 113 ? -6.071 -5.576 7.360 1.00 94.19 113 ALA A N 1
ATOM 940 C CA . ALA A 1 113 ? -6.216 -4.475 8.300 1.00 94.19 113 ALA A CA 1
ATOM 941 C C . ALA A 1 113 ? -7.691 -4.267 8.681 1.00 94.19 113 ALA A C 1
ATOM 943 O O . ALA A 1 113 ? -8.001 -4.264 9.874 1.00 94.19 113 ALA A O 1
ATOM 944 N N . ILE A 1 114 ? -8.601 -4.206 7.702 1.00 92.62 114 ILE A N 1
ATOM 945 C CA . ILE A 1 114 ? -10.050 -4.068 7.931 1.00 92.62 114 ILE A CA 1
ATOM 946 C C . ILE A 1 114 ? -10.591 -5.235 8.770 1.00 92.62 114 ILE A C 1
ATOM 948 O O . ILE A 1 114 ? -11.274 -5.025 9.772 1.00 92.62 114 ILE A O 1
ATOM 952 N N . TRP A 1 115 ? -10.268 -6.486 8.429 1.00 91.31 115 TRP A N 1
ATOM 953 C CA . TRP A 1 115 ? -10.812 -7.655 9.133 1.00 91.31 115 TRP A CA 1
ATOM 954 C C . TRP A 1 115 ? -10.314 -7.797 10.566 1.00 91.31 115 TRP A C 1
ATOM 956 O O . TRP A 1 115 ? -11.023 -8.380 11.397 1.00 91.31 115 TRP A O 1
ATOM 966 N N . ARG A 1 116 ? -9.109 -7.296 10.849 1.00 87.69 116 ARG A N 1
ATOM 967 C CA . ARG A 1 116 ? -8.515 -7.319 12.188 1.00 87.69 116 ARG A CA 1
ATOM 968 C C . ARG A 1 116 ? -8.987 -6.168 13.071 1.00 87.69 116 ARG A C 1
ATOM 970 O O . ARG A 1 116 ? -8.998 -6.346 14.285 1.00 87.69 116 ARG A O 1
ATOM 977 N N . GLN A 1 117 ? -9.342 -5.023 12.488 1.00 88.00 117 GLN A N 1
ATOM 978 C CA . GLN A 1 117 ? -9.500 -3.771 13.237 1.00 88.00 117 GLN A CA 1
ATOM 979 C C . GLN A 1 117 ? -10.920 -3.201 13.198 1.00 88.00 117 GLN A C 1
ATOM 981 O O . GLN A 1 117 ? -11.361 -2.616 14.185 1.00 88.00 117 GLN A O 1
ATOM 986 N N . SER A 1 118 ? -11.663 -3.399 12.109 1.00 86.12 118 SER A N 1
ATOM 987 C CA . SER A 1 118 ? -12.999 -2.826 11.958 1.00 86.12 118 SER A CA 1
ATOM 988 C C . SER A 1 118 ? -14.065 -3.630 12.699 1.00 86.12 118 SER A C 1
ATOM 990 O O . SER A 1 118 ? -14.155 -4.858 12.586 1.00 86.12 118 SER A O 1
ATOM 992 N N . THR A 1 119 ? -14.949 -2.917 13.397 1.00 83.12 119 THR A N 1
ATOM 993 C CA . THR A 1 119 ? -16.163 -3.478 14.007 1.00 83.12 119 THR A CA 1
ATOM 994 C C . THR A 1 119 ? -17.154 -3.940 12.935 1.00 83.12 119 THR A C 1
ATOM 996 O O . THR A 1 119 ? -17.643 -5.071 12.998 1.00 83.12 119 THR A O 1
ATOM 999 N N . ASN A 1 120 ? -17.382 -3.112 11.908 1.00 82.25 120 ASN A N 1
ATOM 1000 C CA . ASN A 1 120 ? -18.197 -3.432 10.736 1.00 82.25 120 ASN A CA 1
ATOM 1001 C C . ASN A 1 120 ? -17.331 -3.509 9.466 1.00 82.25 120 ASN A C 1
ATOM 1003 O O . ASN A 1 120 ? -17.063 -2.515 8.799 1.00 82.25 120 ASN A O 1
ATOM 1007 N N . LYS A 1 121 ? -16.895 -4.726 9.130 1.00 85.81 121 LYS A N 1
ATOM 1008 C CA . LYS A 1 121 ? -15.957 -5.001 8.027 1.00 85.81 121 LYS A CA 1
ATOM 1009 C C . LYS A 1 121 ? -16.531 -4.648 6.663 1.00 85.81 121 LYS A C 1
ATOM 1011 O O . LYS A 1 121 ? -15.843 -4.042 5.856 1.00 85.81 121 LYS A O 1
ATOM 1016 N N . PHE A 1 122 ? -17.788 -5.014 6.420 1.00 87.12 122 PHE A N 1
ATOM 1017 C CA . PHE A 1 122 ? -18.442 -4.765 5.138 1.00 87.12 122 PHE A CA 1
ATOM 1018 C C . PHE A 1 122 ? -18.681 -3.272 4.920 1.00 87.12 122 PHE A C 1
ATOM 1020 O O . PHE A 1 122 ? -18.460 -2.795 3.814 1.00 87.12 122 PHE A O 1
ATOM 1027 N N . MET A 1 123 ? -19.022 -2.525 5.979 1.00 84.56 123 MET A N 1
ATOM 1028 C CA . MET A 1 123 ? -19.100 -1.064 5.903 1.00 84.56 123 MET A CA 1
ATOM 1029 C C . MET A 1 123 ? -17.729 -0.429 5.638 1.00 84.56 123 MET A C 1
ATOM 1031 O O . MET A 1 123 ? -17.617 0.460 4.804 1.00 84.56 123 MET A O 1
ATOM 1035 N N . SER A 1 124 ? -16.659 -0.913 6.276 1.00 89.00 124 SER A N 1
ATOM 1036 C CA . SER A 1 124 ? -15.306 -0.423 5.974 1.00 89.00 124 SER A CA 1
ATOM 1037 C C . SER A 1 124 ? -14.880 -0.706 4.529 1.00 89.00 124 SER A C 1
ATOM 1039 O O . SER A 1 124 ? -14.260 0.154 3.914 1.00 89.00 124 SER A O 1
ATOM 1041 N N . VAL A 1 125 ? -15.221 -1.873 3.965 1.00 90.06 125 VAL A N 1
ATOM 1042 C CA . VAL A 1 125 ? -14.966 -2.164 2.540 1.00 90.06 125 VAL A CA 1
ATOM 1043 C C . VAL A 1 125 ? -15.818 -1.279 1.631 1.00 90.06 125 VAL A C 1
ATOM 1045 O O . VAL A 1 125 ? -15.315 -0.790 0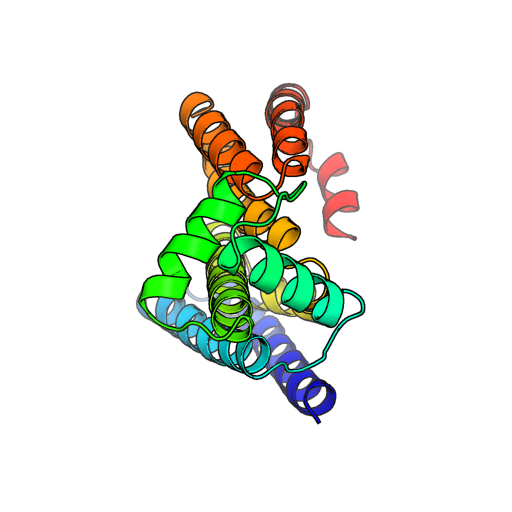.624 1.00 90.06 125 VAL A O 1
ATOM 1048 N N . TYR A 1 126 ? -17.079 -1.037 1.994 1.00 88.25 126 TYR A N 1
ATOM 1049 C CA . TYR A 1 126 ? -17.944 -0.105 1.277 1.00 88.25 126 TYR A CA 1
ATOM 1050 C C . TYR A 1 126 ? -17.313 1.292 1.213 1.00 88.25 126 TYR A C 1
ATOM 1052 O O . TYR A 1 126 ? -17.120 1.801 0.116 1.00 88.25 126 TYR A O 1
ATOM 1060 N N . ILE A 1 127 ? -16.884 1.852 2.351 1.00 88.88 127 ILE A N 1
ATOM 1061 C CA . ILE A 1 127 ? -16.207 3.160 2.407 1.00 88.88 127 ILE A CA 1
ATOM 1062 C C . ILE A 1 127 ? -14.907 3.141 1.592 1.00 88.88 127 ILE A C 1
ATOM 1064 O O . ILE A 1 127 ? -14.653 4.054 0.812 1.00 88.88 127 ILE A O 1
ATOM 1068 N N . PHE A 1 128 ? -14.106 2.077 1.711 1.00 92.12 128 PHE A N 1
ATOM 1069 C CA . PHE A 1 128 ? -12.875 1.909 0.933 1.00 92.12 128 PHE A CA 1
ATOM 1070 C C . PHE A 1 128 ? -13.117 1.969 -0.587 1.00 92.12 128 PHE A C 1
ATOM 1072 O O . PHE A 1 128 ? -12.266 2.465 -1.328 1.00 92.12 128 PHE A O 1
ATOM 1079 N N . LEU A 1 129 ? -14.281 1.506 -1.050 1.00 91.94 129 LEU A N 1
ATOM 1080 C CA . LEU A 1 129 ? -14.695 1.596 -2.447 1.00 91.94 129 LEU A CA 1
ATOM 1081 C C . LEU A 1 129 ? -15.286 2.965 -2.797 1.00 91.94 129 LEU A C 1
ATOM 1083 O O . LEU A 1 129 ? -14.804 3.615 -3.724 1.00 91.94 129 LEU A O 1
ATOM 1087 N N . THR A 1 130 ? -16.324 3.411 -2.086 1.00 88.50 130 THR A N 1
ATOM 1088 C CA . THR A 1 130 ? -17.094 4.613 -2.454 1.00 88.50 130 THR A CA 1
ATOM 1089 C C . THR A 1 130 ? -16.318 5.897 -2.269 1.00 88.50 130 THR A C 1
ATOM 1091 O O . THR A 1 130 ? -16.558 6.865 -2.983 1.00 88.50 130 THR A O 1
ATOM 1094 N N . TRP A 1 131 ? -15.376 5.904 -1.333 1.00 89.56 131 TRP A N 1
ATOM 1095 C CA . TRP A 1 131 ? -14.552 7.070 -1.064 1.00 89.56 131 TRP A CA 1
ATOM 1096 C C . TRP A 1 131 ? -13.278 7.113 -1.918 1.00 89.56 131 TRP A C 1
ATOM 1098 O O . TRP A 1 131 ? -12.401 7.950 -1.733 1.00 89.56 131 TRP A O 1
ATOM 1108 N N . GLY A 1 132 ? -13.168 6.207 -2.891 1.00 88.75 132 GLY A N 1
ATOM 1109 C CA . GLY A 1 132 ? -12.125 6.258 -3.904 1.00 88.75 132 GLY A CA 1
ATOM 1110 C C . GLY A 1 132 ? -10.820 5.568 -3.515 1.00 88.75 132 GLY A C 1
ATOM 1111 O O . GLY A 1 132 ? -10.013 5.308 -4.402 1.00 88.75 132 GLY A O 1
ATOM 1112 N N . TYR A 1 133 ? -10.596 5.212 -2.245 1.00 91.19 133 TYR A N 1
ATOM 1113 C CA . TYR A 1 133 ? -9.308 4.672 -1.789 1.00 91.19 133 TYR A CA 1
ATOM 1114 C C . TYR A 1 133 ? -8.843 3.438 -2.557 1.00 91.19 133 TYR A C 1
ATOM 1116 O O . TYR A 1 133 ? -7.674 3.373 -2.938 1.00 91.19 133 TYR A O 1
ATOM 1124 N N . TYR A 1 134 ? -9.750 2.503 -2.849 1.00 93.00 134 TYR A N 1
ATOM 1125 C CA . TYR A 1 134 ? -9.448 1.346 -3.691 1.00 93.00 134 TYR A CA 1
ATOM 1126 C C . TYR A 1 134 ? -8.909 1.763 -5.065 1.00 93.00 134 TYR A C 1
ATOM 1128 O O . TYR A 1 134 ? -7.906 1.230 -5.528 1.00 93.00 134 TYR A O 1
ATOM 1136 N N . PHE A 1 135 ? -9.511 2.773 -5.688 1.00 89.88 135 PHE A N 1
ATOM 1137 C CA . PHE A 1 135 ? -9.102 3.271 -6.999 1.00 89.88 135 PHE A CA 1
ATOM 1138 C C . PHE A 1 135 ? -7.800 4.071 -6.945 1.00 89.88 135 PHE A C 1
ATOM 1140 O O . PHE A 1 135 ? -7.021 4.039 -7.895 1.00 89.88 135 PHE A O 1
ATOM 1147 N N . ILE A 1 136 ? -7.501 4.755 -5.838 1.00 90.06 136 ILE A N 1
ATOM 1148 C CA . ILE A 1 136 ? -6.222 5.465 -5.707 1.00 90.06 136 ILE A CA 1
ATOM 1149 C C . ILE A 1 136 ? -5.053 4.467 -5.647 1.00 90.06 136 ILE A C 1
ATOM 1151 O O . ILE A 1 136 ? -3.983 4.762 -6.191 1.00 90.06 136 ILE A O 1
ATOM 1155 N N . THR A 1 137 ? -5.275 3.253 -5.118 1.00 92.44 137 THR A N 1
ATOM 1156 C CA . THR A 1 137 ? -4.257 2.182 -5.139 1.00 92.44 137 THR A CA 1
ATOM 1157 C C . THR A 1 137 ? -3.788 1.824 -6.553 1.00 92.44 137 THR A C 1
ATOM 1159 O O . THR A 1 137 ? -2.688 1.304 -6.719 1.00 92.44 137 THR A O 1
ATOM 1162 N N . PHE A 1 138 ? -4.581 2.144 -7.581 1.00 89.06 138 PHE A N 1
ATOM 1163 C CA . PHE A 1 138 ? -4.241 1.879 -8.977 1.00 89.06 138 PHE A CA 1
ATOM 1164 C C . PHE A 1 138 ? -3.206 2.860 -9.529 1.00 89.06 138 PHE A C 1
ATOM 1166 O O . PHE A 1 138 ? -2.421 2.499 -10.405 1.00 89.06 138 PHE A O 1
ATOM 1173 N N . ASN A 1 139 ? -3.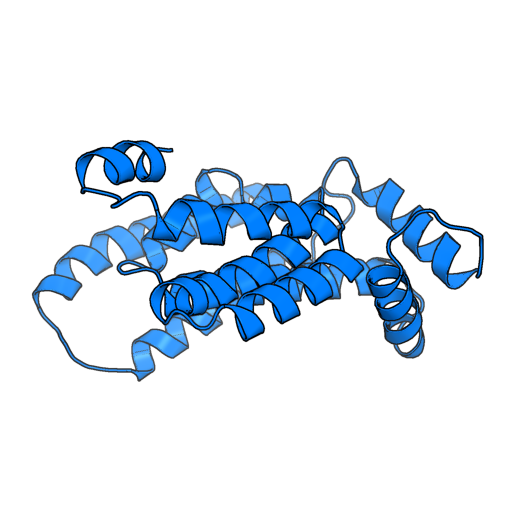187 4.086 -9.008 1.00 86.31 139 ASN A N 1
ATOM 1174 C CA . ASN A 1 139 ? -2.276 5.127 -9.467 1.00 86.31 139 ASN A CA 1
ATOM 1175 C C . ASN A 1 139 ? -0.919 4.986 -8.768 1.00 86.31 139 ASN A C 1
ATOM 1177 O O . ASN A 1 139 ? 0.103 4.789 -9.410 1.00 86.31 139 ASN A O 1
ATOM 1181 N N . THR A 1 140 ? -0.899 4.972 -7.434 1.00 88.19 140 THR A N 1
ATOM 1182 C CA . THR A 1 140 ? 0.357 5.023 -6.664 1.00 88.19 140 THR A CA 1
ATOM 1183 C C . THR A 1 140 ? 0.667 3.691 -5.974 1.00 88.19 140 THR A C 1
ATOM 1185 O O . THR A 1 140 ? 0.687 3.592 -4.744 1.00 88.19 140 THR A O 1
ATOM 1188 N N . ILE A 1 141 ? 0.944 2.655 -6.779 1.00 92.31 141 ILE A N 1
ATOM 1189 C CA . ILE A 1 141 ? 1.021 1.248 -6.330 1.00 92.31 141 ILE A CA 1
ATOM 1190 C C . ILE A 1 141 ? 1.982 1.019 -5.147 1.00 92.31 141 ILE A C 1
ATOM 1192 O O . ILE A 1 141 ? 1.635 0.324 -4.196 1.00 92.31 141 ILE A O 1
ATOM 1196 N N . ARG A 1 142 ? 3.166 1.649 -5.146 1.00 94.62 142 ARG A N 1
ATOM 1197 C CA . ARG A 1 142 ? 4.173 1.465 -4.080 1.00 94.62 142 ARG A CA 1
ATOM 1198 C C . ARG A 1 142 ? 3.782 2.153 -2.781 1.00 94.62 142 ARG A C 1
ATOM 1200 O O . ARG A 1 142 ? 3.988 1.599 -1.705 1.00 94.62 142 ARG A O 1
ATOM 1207 N N . ASN A 1 143 ? 3.205 3.349 -2.894 1.00 94.00 143 ASN A N 1
ATOM 1208 C CA . ASN A 1 143 ? 2.766 4.141 -1.752 1.00 94.00 143 ASN A CA 1
ATOM 1209 C C . ASN A 1 143 ? 1.643 3.422 -1.004 1.00 94.00 143 ASN A C 1
ATOM 1211 O O . ASN A 1 143 ? 1.746 3.187 0.197 1.00 94.00 143 ASN A O 1
ATOM 1215 N N . TYR A 1 144 ? 0.607 2.994 -1.727 1.00 94.88 144 TYR A N 1
ATOM 1216 C CA . TYR A 1 144 ? -0.533 2.318 -1.112 1.00 94.88 144 TYR A CA 1
ATOM 1217 C C . TYR A 1 144 ? -0.197 0.909 -0.628 1.00 94.88 144 TYR A C 1
ATOM 1219 O O . TYR A 1 144 ? -0.751 0.487 0.384 1.00 94.88 144 TYR A O 1
ATOM 1227 N N . PHE A 1 145 ? 0.754 0.213 -1.257 1.00 97.44 145 PHE A N 1
ATOM 1228 C CA . PHE A 1 145 ? 1.303 -1.020 -0.694 1.00 97.44 145 PHE A CA 1
ATOM 1229 C C . PHE A 1 145 ? 1.981 -0.771 0.659 1.00 97.44 145 PHE A C 1
ATOM 1231 O O . PHE A 1 145 ? 1.636 -1.416 1.651 1.00 97.44 145 PHE A O 1
ATOM 1238 N N . ALA A 1 146 ? 2.914 0.188 0.722 1.00 97.50 146 ALA A N 1
ATOM 1239 C CA . ALA A 1 146 ? 3.617 0.525 1.959 1.00 97.50 146 ALA A CA 1
ATOM 1240 C C . ALA A 1 146 ? 2.630 0.963 3.053 1.00 97.50 146 ALA A C 1
ATOM 1242 O O . ALA A 1 146 ? 2.708 0.496 4.190 1.00 97.50 146 ALA A O 1
ATOM 1243 N N . LEU A 1 147 ? 1.641 1.786 2.696 1.00 95.94 147 LEU A N 1
ATOM 1244 C CA . LEU A 1 147 ? 0.577 2.204 3.601 1.00 95.94 147 LEU A CA 1
ATOM 1245 C C . LEU A 1 147 ? -0.265 1.016 4.093 1.00 95.94 147 LEU A C 1
ATOM 1247 O O . LEU A 1 147 ? -0.510 0.916 5.292 1.00 95.94 147 LEU A O 1
ATOM 1251 N N . ALA A 1 148 ? -0.668 0.087 3.220 1.00 96.75 148 ALA A N 1
ATOM 1252 C CA . ALA A 1 148 ? -1.446 -1.096 3.601 1.00 96.75 148 ALA A CA 1
ATOM 1253 C C . ALA A 1 148 ? -0.702 -1.985 4.612 1.00 96.75 148 ALA A C 1
ATOM 1255 O O . ALA A 1 148 ? -1.296 -2.472 5.584 1.00 96.75 148 ALA A O 1
ATOM 1256 N N . VAL A 1 149 ? 0.610 -2.161 4.420 1.00 97.50 149 VAL A N 1
ATOM 1257 C CA . VAL A 1 149 ? 1.477 -2.886 5.360 1.00 97.50 149 VAL A CA 1
ATOM 1258 C C . VAL A 1 149 ? 1.545 -2.153 6.700 1.00 97.50 149 VAL A C 1
ATOM 1260 O O . VAL A 1 149 ? 1.319 -2.772 7.744 1.00 97.50 149 VAL A O 1
ATOM 1263 N N . VAL A 1 150 ? 1.770 -0.835 6.699 1.00 95.88 150 VAL A N 1
ATOM 1264 C CA . VAL A 1 150 ? 1.798 -0.034 7.934 1.00 95.88 150 VAL A CA 1
ATOM 1265 C C . VAL A 1 150 ? 0.449 -0.078 8.660 1.00 95.88 150 VAL A C 1
ATOM 1267 O O . VAL A 1 150 ? 0.416 -0.267 9.878 1.00 95.88 150 VAL A O 1
ATOM 1270 N N . LEU A 1 151 ? -0.678 -0.014 7.948 1.00 93.19 151 LEU A N 1
ATOM 1271 C CA . LEU A 1 151 ? -2.016 -0.119 8.542 1.00 93.19 151 LEU A CA 1
ATOM 1272 C C . LEU A 1 151 ? -2.228 -1.437 9.303 1.00 93.19 151 LEU A C 1
ATOM 1274 O O . LEU A 1 151 ? -2.908 -1.451 10.332 1.00 93.19 151 LEU A O 1
ATOM 1278 N N . CYS A 1 152 ? -1.608 -2.538 8.867 1.00 94.50 152 CYS A N 1
ATOM 1279 C CA . CYS A 1 152 ? -1.662 -3.818 9.583 1.00 94.50 152 CYS A CA 1
ATOM 1280 C C . CYS A 1 152 ? -0.966 -3.784 10.955 1.00 94.50 152 CYS A C 1
ATOM 1282 O O . CYS A 1 152 ? -1.201 -4.669 11.785 1.00 94.50 152 CYS A O 1
ATOM 1284 N N . THR A 1 153 ? -0.126 -2.780 11.203 1.00 91.25 153 THR A N 1
ATOM 1285 C CA . THR A 1 153 ? 0.663 -2.632 12.434 1.00 91.25 153 THR A CA 1
ATOM 1286 C C . THR A 1 153 ? 0.051 -1.688 13.456 1.00 91.25 153 THR A C 1
ATOM 1288 O O . THR A 1 153 ? 0.501 -1.673 14.599 1.00 91.25 153 THR A O 1
ATOM 1291 N N . LEU A 1 154 ? -1.022 -0.974 13.109 1.00 88.44 154 LEU A N 1
ATOM 1292 C CA . LEU A 1 154 ? -1.760 -0.121 14.046 1.00 88.44 154 LEU A CA 1
ATOM 1293 C C . LEU A 1 154 ? -2.139 -0.823 15.372 1.00 88.44 154 LEU A C 1
ATOM 1295 O O . LEU A 1 154 ? -2.001 -0.203 16.428 1.00 88.44 154 LEU A O 1
ATOM 1299 N N . PRO A 1 155 ? -2.499 -2.127 15.414 1.00 87.69 155 PRO A N 1
ATOM 1300 C CA . PRO A 1 155 ? -2.741 -2.817 16.683 1.00 87.69 155 PRO A CA 1
ATOM 1301 C C . PRO A 1 155 ? -1.509 -2.909 17.597 1.00 87.69 155 PRO A C 1
ATOM 1303 O O . PRO A 1 155 ? -1.656 -3.083 18.808 1.00 87.69 155 PRO A O 1
ATOM 1306 N N . LEU A 1 156 ? -0.292 -2.821 17.048 1.00 87.50 156 LEU A N 1
ATOM 1307 C CA . LEU A 1 156 ? 0.949 -2.782 17.830 1.00 87.50 156 LEU A CA 1
ATOM 1308 C C . LEU A 1 156 ? 1.092 -1.463 18.591 1.00 87.50 156 LEU A C 1
ATOM 1310 O O . LEU A 1 156 ? 1.667 -1.473 19.680 1.00 87.50 156 LEU A O 1
ATOM 1314 N N . ILE A 1 157 ? 0.512 -0.375 18.071 1.00 84.56 157 ILE A N 1
ATOM 1315 C CA . ILE A 1 157 ? 0.445 0.927 18.746 1.00 84.56 157 ILE A CA 1
ATOM 1316 C C . ILE A 1 157 ? -0.341 0.798 20.045 1.00 84.56 157 ILE A C 1
ATOM 1318 O O . ILE A 1 157 ? 0.168 1.105 21.120 1.00 84.56 157 ILE A O 1
ATOM 1322 N N . ILE A 1 158 ? -1.539 0.219 19.959 1.00 81.44 158 ILE A N 1
ATOM 1323 C CA . ILE A 1 158 ? -2.418 -0.006 21.113 1.00 81.44 158 ILE A CA 1
ATOM 1324 C C . ILE A 1 158 ? -1.756 -0.948 22.131 1.00 81.44 158 ILE A C 1
ATOM 1326 O O . ILE A 1 158 ? -1.835 -0.730 23.337 1.00 81.44 158 ILE A O 1
ATOM 1330 N N . LYS A 1 159 ? -1.049 -1.982 21.653 1.00 84.94 159 LYS A N 1
ATOM 1331 C CA . LYS A 1 159 ? -0.319 -2.945 22.498 1.00 84.94 159 LYS A CA 1
ATOM 1332 C C . LYS A 1 159 ? 1.022 -2.419 23.029 1.00 84.94 159 LYS A C 1
ATOM 1334 O O . LYS A 1 159 ? 1.758 -3.197 23.633 1.00 84.94 159 LYS A O 1
ATOM 1339 N N . ARG A 1 160 ? 1.366 -1.148 22.781 1.00 83.81 160 ARG A N 1
ATOM 1340 C CA . ARG A 1 160 ? 2.643 -0.510 23.157 1.00 83.81 160 ARG A CA 1
ATOM 1341 C C . ARG A 1 160 ? 3.894 -1.254 22.661 1.00 83.81 160 ARG A C 1
ATOM 1343 O O . ARG A 1 160 ? 4.974 -1.134 23.234 1.00 83.81 160 ARG A O 1
ATOM 1350 N N . LYS A 1 161 ? 3.777 -2.014 21.568 1.00 88.25 161 LYS A N 1
ATOM 1351 C CA . LYS A 1 161 ? 4.881 -2.763 20.944 1.00 88.25 161 LYS A CA 1
ATOM 1352 C C . LYS A 1 161 ? 5.608 -1.893 19.914 1.00 88.25 161 LYS A C 1
ATOM 1354 O O . LYS A 1 161 ? 5.611 -2.203 18.724 1.00 88.25 161 LYS A O 1
ATOM 1359 N N . TYR A 1 162 ? 6.213 -0.801 20.384 1.00 86.06 162 TYR A N 1
ATOM 1360 C CA . TYR A 1 162 ? 6.799 0.239 19.528 1.00 86.06 162 TYR A CA 1
ATOM 1361 C C . TYR A 1 162 ? 7.927 -0.274 18.624 1.00 86.06 162 TYR A C 1
ATOM 1363 O O . TYR A 1 162 ? 7.987 0.105 17.460 1.00 86.06 162 TYR A O 1
ATOM 1371 N N . ILE A 1 163 ? 8.779 -1.176 19.126 1.00 91.75 163 ILE A N 1
ATOM 1372 C CA . ILE A 1 163 ? 9.919 -1.716 18.368 1.00 91.75 163 ILE A CA 1
ATOM 1373 C C . ILE A 1 163 ? 9.424 -2.402 17.092 1.00 91.75 163 ILE A C 1
ATOM 1375 O O . ILE A 1 163 ? 9.890 -2.103 15.999 1.00 91.75 163 ILE A O 1
ATOM 1379 N N . TRP A 1 164 ? 8.414 -3.266 17.217 1.00 93.00 164 TRP A N 1
ATOM 1380 C CA . TRP A 1 164 ? 7.840 -3.988 16.081 1.00 93.00 164 TRP A CA 1
ATOM 1381 C C . TRP A 1 164 ? 7.128 -3.067 15.091 1.00 93.00 164 TRP A C 1
ATOM 1383 O O . TRP A 1 164 ? 7.217 -3.286 13.887 1.00 93.00 164 TRP A O 1
ATOM 1393 N N . PHE A 1 165 ? 6.455 -2.025 15.586 1.00 93.06 165 PHE A N 1
ATOM 1394 C CA . PHE A 1 165 ? 5.870 -0.997 14.729 1.00 93.06 165 PHE A CA 1
ATOM 1395 C C . PHE A 1 165 ? 6.951 -0.288 13.900 1.00 93.06 165 PHE A C 1
ATOM 1397 O O . PHE A 1 165 ? 6.850 -0.250 12.677 1.00 93.06 165 PHE A O 1
ATOM 1404 N N . ILE A 1 166 ? 8.016 0.197 14.547 1.00 94.56 166 ILE A N 1
ATOM 1405 C CA . ILE A 1 166 ? 9.112 0.908 13.876 1.00 94.56 166 ILE A CA 1
ATOM 1406 C C . ILE A 1 166 ? 9.804 0.004 12.855 1.00 94.56 166 ILE A C 1
ATOM 1408 O O . ILE A 1 166 ? 10.013 0.439 11.728 1.00 94.56 166 ILE A O 1
ATOM 1412 N N . ILE A 1 167 ? 10.102 -1.254 13.201 1.00 96.25 167 ILE A N 1
ATOM 1413 C CA . ILE A 1 167 ? 10.725 -2.207 12.268 1.00 96.25 167 ILE A CA 1
ATOM 1414 C C . ILE A 1 167 ? 9.889 -2.335 10.992 1.00 96.25 167 ILE A C 1
ATOM 1416 O O . ILE A 1 167 ? 10.421 -2.207 9.893 1.00 96.25 167 ILE A O 1
ATOM 1420 N N . ILE A 1 168 ? 8.577 -2.544 11.116 1.00 96.62 168 ILE A N 1
ATOM 1421 C CA . ILE A 1 168 ? 7.718 -2.727 9.942 1.00 96.62 168 ILE A CA 1
ATOM 1422 C C . ILE A 1 168 ? 7.570 -1.423 9.148 1.00 96.62 168 ILE A C 1
ATOM 1424 O O . ILE A 1 168 ? 7.539 -1.465 7.917 1.00 96.62 168 ILE A O 1
ATOM 1428 N N . VAL A 1 169 ? 7.525 -0.264 9.813 1.00 96.56 169 VAL A N 1
ATOM 1429 C CA . VAL A 1 169 ? 7.511 1.039 9.131 1.00 96.56 169 VAL A CA 1
ATOM 1430 C C . VAL A 1 169 ? 8.806 1.268 8.353 1.00 96.56 169 VAL A C 1
ATOM 1432 O O . VAL A 1 169 ? 8.743 1.675 7.197 1.00 96.56 169 VAL A O 1
ATOM 1435 N N . LEU A 1 170 ? 9.967 0.956 8.933 1.00 97.31 170 LEU A N 1
ATOM 1436 C CA . LEU A 1 170 ? 11.257 1.070 8.248 1.00 97.31 170 LEU A CA 1
ATOM 1437 C C . LEU A 1 170 ? 11.366 0.091 7.076 1.00 97.31 170 LEU A C 1
ATOM 1439 O O . LEU A 1 170 ? 11.815 0.483 6.003 1.00 97.31 170 LEU A O 1
ATOM 1443 N N . LEU A 1 171 ? 10.885 -1.146 7.230 1.00 97.69 171 LEU A N 1
ATOM 1444 C CA . LEU A 1 171 ? 10.802 -2.097 6.117 1.00 97.69 171 LEU A CA 1
ATOM 1445 C C . LEU A 1 171 ? 9.891 -1.565 5.003 1.00 97.69 171 LEU A C 1
ATOM 1447 O O . LEU A 1 171 ? 10.273 -1.574 3.836 1.00 97.69 171 LEU A O 1
ATOM 1451 N N . SER A 1 172 ? 8.729 -1.016 5.354 1.00 97.44 172 SER A N 1
ATOM 1452 C CA . SER A 1 172 ? 7.808 -0.396 4.390 1.00 97.44 172 SER A CA 1
ATOM 1453 C C . SER A 1 172 ? 8.430 0.832 3.715 1.00 97.44 172 SER A C 1
ATOM 1455 O O . SER A 1 172 ? 8.215 1.058 2.526 1.00 97.44 172 SER A O 1
ATOM 1457 N N . ALA A 1 173 ? 9.270 1.581 4.435 1.00 97.44 173 ALA A N 1
ATOM 1458 C CA . ALA A 1 173 ? 10.006 2.725 3.905 1.00 97.44 173 ALA A CA 1
ATOM 1459 C C . ALA A 1 173 ? 11.039 2.342 2.837 1.00 97.44 173 ALA A C 1
ATOM 1461 O O . ALA A 1 173 ? 11.345 3.164 1.975 1.00 97.44 173 ALA A O 1
ATOM 1462 N N . THR A 1 174 ? 11.529 1.096 2.839 1.00 97.75 174 THR A N 1
ATOM 1463 C CA . THR A 1 174 ? 12.388 0.592 1.753 1.00 97.75 174 THR A CA 1
ATOM 1464 C C . THR A 1 174 ? 11.621 0.356 0.449 1.00 97.75 174 THR A C 1
ATOM 1466 O O . THR A 1 174 ? 12.241 0.303 -0.610 1.00 97.75 174 THR A O 1
ATOM 1469 N N . ILE A 1 175 ? 10.287 0.246 0.502 1.00 97.81 175 ILE A N 1
ATOM 1470 C CA . ILE A 1 175 ? 9.417 0.217 -0.682 1.00 97.81 175 ILE A CA 1
ATOM 1471 C C . ILE A 1 175 ? 8.996 1.631 -1.077 1.00 97.81 175 ILE A C 1
ATOM 1473 O O . ILE A 1 175 ? 9.023 1.969 -2.260 1.00 97.81 175 ILE A O 1
ATOM 1477 N N . HIS A 1 176 ? 8.598 2.448 -0.099 1.00 96.88 176 HIS A N 1
ATOM 1478 C CA . HIS A 1 176 ? 8.264 3.843 -0.339 1.00 96.88 176 HIS A CA 1
ATOM 1479 C C . HIS A 1 176 ? 8.567 4.734 0.865 1.00 96.88 176 HIS A C 1
ATOM 1481 O O . HIS A 1 176 ? 7.983 4.573 1.940 1.00 96.88 176 HIS A O 1
ATOM 1487 N N . LYS A 1 177 ? 9.441 5.725 0.672 1.00 95.44 177 LYS A N 1
ATOM 1488 C CA . LYS A 1 177 ? 10.010 6.536 1.765 1.00 95.44 177 LYS A CA 1
ATOM 1489 C C . LYS A 1 177 ? 8.979 7.287 2.620 1.00 95.44 177 LYS A C 1
ATOM 1491 O O . LYS A 1 177 ? 9.249 7.562 3.788 1.00 95.44 177 LYS A O 1
ATOM 1496 N N . SER A 1 178 ? 7.798 7.604 2.076 1.00 93.81 178 SER A N 1
ATOM 1497 C CA . SER A 1 178 ? 6.744 8.321 2.812 1.00 93.81 178 SER A CA 1
ATOM 1498 C C . SER A 1 178 ? 6.222 7.541 4.025 1.00 93.81 178 SER A C 1
ATOM 1500 O O . SER A 1 178 ? 5.712 8.157 4.958 1.00 93.81 178 SER A O 1
ATOM 1502 N N . ALA A 1 179 ? 6.417 6.216 4.078 1.00 94.69 179 ALA A N 1
ATOM 1503 C CA . ALA A 1 179 ? 6.014 5.392 5.218 1.00 94.69 179 ALA A CA 1
ATOM 1504 C C . ALA A 1 179 ? 6.638 5.861 6.547 1.00 94.69 179 ALA A C 1
ATOM 1506 O O . ALA A 1 179 ? 6.017 5.720 7.599 1.00 94.69 179 ALA A O 1
ATOM 1507 N N . VAL A 1 180 ? 7.824 6.487 6.514 1.00 94.69 180 VAL A N 1
ATOM 1508 C CA . VAL A 1 180 ? 8.497 7.040 7.708 1.00 94.69 180 VAL A CA 1
ATOM 1509 C C . VAL A 1 180 ? 7.640 8.098 8.416 1.00 94.69 180 VAL A C 1
ATOM 1511 O O . VAL A 1 180 ? 7.720 8.232 9.638 1.00 94.69 180 VAL A O 1
ATOM 1514 N N . VAL A 1 181 ? 6.752 8.791 7.693 1.00 91.62 181 VAL A N 1
ATOM 1515 C CA . VAL A 1 181 ? 5.810 9.773 8.264 1.00 91.62 181 VAL A CA 1
ATOM 1516 C C . VAL A 1 181 ? 4.865 9.128 9.289 1.00 91.62 181 VAL A C 1
ATOM 1518 O O . VAL A 1 181 ? 4.348 9.808 10.174 1.00 91.62 181 VAL A O 1
ATOM 1521 N N . CYS A 1 182 ? 4.689 7.804 9.258 1.00 90.12 182 CYS A N 1
ATOM 1522 C CA . CYS A 1 182 ? 3.899 7.088 10.254 1.00 90.12 182 CYS A CA 1
ATOM 1523 C C . CYS A 1 182 ? 4.599 6.941 11.619 1.00 90.12 182 CYS A C 1
ATOM 1525 O O . CYS A 1 182 ? 3.924 6.645 12.606 1.00 90.12 182 CYS A O 1
ATOM 1527 N N . ILE A 1 183 ? 5.914 7.176 11.727 1.00 90.44 183 ILE A N 1
ATOM 1528 C CA . ILE A 1 183 ? 6.637 7.100 13.010 1.00 90.44 183 ILE A CA 1
ATOM 1529 C C . ILE A 1 183 ? 6.153 8.185 13.995 1.00 90.44 183 ILE A C 1
ATOM 1531 O O . ILE A 1 183 ? 5.750 7.822 15.105 1.00 90.44 183 ILE A O 1
ATOM 1535 N N . PRO A 1 184 ? 6.096 9.485 13.627 1.00 85.12 184 PRO A N 1
ATOM 1536 C CA . PRO A 1 184 ? 5.517 10.525 14.482 1.00 85.12 184 PRO A CA 1
ATOM 1537 C C . PRO A 1 184 ? 4.087 10.237 14.957 1.00 85.12 184 PRO A C 1
ATOM 1539 O O . PRO A 1 184 ? 3.736 10.579 16.088 1.00 85.12 184 PRO A O 1
ATOM 1542 N N . ILE A 1 185 ? 3.269 9.573 14.129 1.00 78.44 185 ILE A N 1
ATOM 1543 C CA . ILE A 1 185 ? 1.871 9.246 14.460 1.00 78.44 185 ILE A CA 1
ATOM 1544 C C . ILE A 1 185 ? 1.797 8.381 15.723 1.00 78.44 185 ILE A C 1
ATOM 1546 O O . ILE A 1 185 ? 0.941 8.618 16.574 1.00 78.44 185 ILE A O 1
ATOM 1550 N N . TYR A 1 186 ? 2.723 7.434 15.905 1.00 76.75 186 TYR A N 1
ATOM 1551 C CA . TYR A 1 186 ? 2.798 6.618 17.122 1.00 76.75 186 TYR A CA 1
ATOM 1552 C C . TYR A 1 186 ? 2.992 7.472 18.383 1.00 76.75 186 TYR A C 1
ATOM 1554 O O . TYR A 1 186 ? 2.378 7.223 19.424 1.00 76.75 186 TYR A O 1
ATOM 1562 N N . TYR A 1 187 ? 3.868 8.475 18.305 1.00 75.50 187 TYR A N 1
ATOM 1563 C CA . TYR A 1 187 ? 4.176 9.346 19.437 1.00 75.50 187 TYR A CA 1
ATOM 1564 C C . TYR A 1 187 ? 2.993 10.258 19.776 1.00 75.50 187 TYR A C 1
ATOM 1566 O O . TYR A 1 187 ? 2.615 10.381 20.943 1.00 75.50 187 TYR A O 1
ATOM 1574 N N . LEU A 1 188 ? 2.359 10.828 18.748 1.00 77.25 188 LEU A N 1
ATOM 1575 C CA . LEU A 1 188 ? 1.155 11.649 18.883 1.00 77.25 188 LEU A CA 1
ATOM 1576 C C . LEU A 1 188 ? -0.014 10.848 19.469 1.00 77.25 188 LEU A C 1
ATOM 1578 O O . LEU A 1 188 ? -0.662 11.318 20.400 1.00 77.25 188 LEU A O 1
ATOM 1582 N N . ALA A 1 189 ? -0.233 9.616 19.002 1.00 70.31 189 ALA A N 1
ATOM 1583 C CA . ALA A 1 189 ? -1.309 8.750 19.484 1.00 70.31 189 ALA A CA 1
ATOM 1584 C C . ALA A 1 189 ? -1.172 8.368 20.971 1.00 70.31 189 ALA A C 1
ATOM 1586 O O . ALA A 1 189 ? -2.176 8.119 21.629 1.00 70.31 189 ALA A O 1
ATOM 1587 N N . ASN A 1 190 ? 0.053 8.326 21.512 1.00 66.62 190 ASN A N 1
ATOM 1588 C CA . ASN A 1 190 ? 0.285 8.039 22.932 1.00 66.62 190 ASN A CA 1
ATOM 1589 C C . ASN A 1 190 ? 0.188 9.277 23.833 1.00 66.62 190 ASN A C 1
ATOM 1591 O O . ASN A 1 190 ? -0.109 9.132 25.018 1.00 66.62 190 ASN A O 1
ATOM 1595 N N . LYS A 1 191 ? 0.457 10.477 23.303 1.00 65.12 191 LYS A N 1
ATOM 1596 C CA . LYS A 1 191 ? 0.359 11.734 24.064 1.00 65.12 191 LYS A CA 1
ATOM 1597 C C . LYS A 1 191 ? -1.035 12.343 24.041 1.00 65.12 191 LYS A C 1
ATOM 1599 O O . LYS A 1 191 ? -1.444 12.972 25.013 1.00 65.12 191 LYS A O 1
ATOM 1604 N N . ILE A 1 192 ? -1.758 12.175 22.941 1.00 63.00 192 ILE A N 1
ATOM 1605 C CA . ILE A 1 192 ? -3.121 12.666 22.809 1.00 63.00 192 ILE A CA 1
ATOM 1606 C C . ILE A 1 192 ? -4.036 11.578 23.361 1.00 63.00 192 ILE A C 1
ATOM 1608 O O . ILE A 1 192 ? -4.266 10.558 22.715 1.00 63.00 192 ILE A O 1
ATOM 1612 N N . THR A 1 193 ? -4.595 11.789 24.553 1.00 52.00 193 THR A N 1
ATOM 1613 C CA . THR A 1 193 ? -5.771 11.035 24.997 1.00 52.00 193 THR A CA 1
ATOM 1614 C C . THR A 1 193 ? -6.896 11.367 24.019 1.00 52.00 193 THR A C 1
ATOM 1616 O O . THR A 1 193 ? -7.582 12.378 24.182 1.00 52.00 193 THR A O 1
ATOM 1619 N N . LEU A 1 194 ? -7.045 10.572 22.954 1.00 53.28 194 LEU A N 1
ATOM 1620 C CA . LEU A 1 194 ? -8.110 10.720 21.964 1.00 53.28 194 LEU A CA 1
ATOM 1621 C C . LEU A 1 194 ? -9.450 10.445 22.656 1.00 53.28 194 LEU A C 1
ATOM 1623 O O . LEU A 1 194 ? -9.998 9.346 22.642 1.00 53.28 194 LEU A O 1
ATOM 1627 N N . THR A 1 195 ? -9.966 11.461 23.336 1.00 49.28 195 THR A N 1
ATOM 1628 C CA . THR A 1 195 ? -11.326 11.500 23.861 1.00 49.28 195 THR A CA 1
ATOM 1629 C C . THR A 1 195 ? -12.286 11.432 22.677 1.00 49.28 195 THR A C 1
ATOM 1631 O O . THR A 1 195 ? -11.998 11.997 21.625 1.00 49.28 195 THR A O 1
ATOM 1634 N N . LYS A 1 196 ? -13.442 10.766 22.835 1.00 46.03 196 LYS A N 1
ATOM 1635 C CA . LYS A 1 196 ? -14.426 10.503 21.756 1.00 46.03 196 LYS A CA 1
ATOM 1636 C C . LYS A 1 196 ? -14.749 11.721 20.864 1.00 46.03 196 LYS A C 1
ATOM 1638 O O . LYS A 1 196 ? -15.049 11.539 19.690 1.00 46.03 196 LYS A O 1
ATOM 1643 N N . LYS A 1 197 ? -14.626 12.948 21.390 1.00 43.59 197 LYS A N 1
ATOM 1644 C CA . LYS A 1 197 ? -14.792 14.218 20.658 1.00 43.59 197 LYS A CA 1
ATOM 1645 C C . LYS A 1 197 ? -13.776 14.446 19.525 1.00 43.59 197 LYS A C 1
ATOM 1647 O O . LYS A 1 197 ? -14.124 15.095 18.551 1.00 43.59 197 LYS A O 1
ATOM 1652 N N . HIS A 1 198 ? -12.565 13.894 19.618 1.00 47.06 198 HIS A N 1
ATOM 1653 C CA . HIS A 1 198 ? -11.511 14.031 18.602 1.00 47.06 198 HIS A CA 1
ATOM 1654 C C . HIS A 1 198 ? -11.559 12.936 17.523 1.00 47.06 198 HIS A C 1
ATOM 1656 O O . HIS A 1 198 ? -10.960 13.094 16.467 1.00 47.06 198 HIS A O 1
ATOM 1662 N N . ILE A 1 199 ? -12.268 11.829 17.775 1.00 45.94 199 ILE A N 1
ATOM 1663 C CA . ILE A 1 199 ? -12.383 10.690 16.846 1.00 45.94 199 ILE A CA 1
ATOM 1664 C C . ILE A 1 199 ? -13.559 10.889 15.877 1.00 45.94 199 ILE A C 1
ATOM 1666 O O . ILE A 1 199 ? -13.455 10.530 14.708 1.00 45.94 199 ILE A O 1
ATOM 1670 N N . LEU A 1 200 ? -14.655 11.512 16.334 1.00 37.47 200 LEU A N 1
ATOM 1671 C CA . LEU A 1 200 ? -15.842 11.765 15.507 1.00 37.47 200 LEU A CA 1
ATOM 1672 C C . LEU A 1 200 ? -15.569 12.518 14.186 1.00 37.47 200 LEU A C 1
ATOM 1674 O O . LEU A 1 200 ? -16.133 12.103 13.180 1.00 37.47 200 LEU A O 1
ATOM 1678 N N . PRO A 1 201 ? -14.717 13.561 14.132 1.00 40.88 201 PRO A N 1
ATOM 1679 C CA . PRO A 1 201 ? -14.427 14.247 12.876 1.00 40.88 201 PRO A CA 1
ATOM 1680 C C . PRO A 1 201 ? -13.512 13.441 11.947 1.00 40.88 201 PRO A C 1
ATOM 1682 O O . PRO A 1 201 ? -13.602 13.595 10.740 1.00 40.88 201 PRO A O 1
ATOM 1685 N N . ILE A 1 202 ? -12.653 12.564 12.479 1.00 41.69 202 ILE A N 1
ATOM 1686 C CA . ILE A 1 202 ? -11.700 11.766 11.683 1.00 41.69 202 ILE A CA 1
ATOM 1687 C C . ILE A 1 202 ? -12.385 10.548 11.039 1.00 41.69 202 ILE A C 1
ATOM 1689 O O . ILE A 1 202 ? -11.913 10.051 10.028 1.00 41.69 202 ILE A O 1
ATOM 1693 N N . CYS A 1 203 ? -13.500 10.073 11.606 1.00 33.38 203 CYS A N 1
ATOM 1694 C CA . CYS A 1 203 ? -14.335 9.015 11.022 1.00 33.38 203 CYS A CA 1
ATOM 1695 C C . CYS A 1 203 ? -15.480 9.537 10.130 1.00 33.38 203 CYS A C 1
ATOM 1697 O O . CYS A 1 203 ? -16.243 8.725 9.611 1.00 33.38 203 CYS A O 1
ATOM 1699 N N . LEU A 1 204 ? -15.645 10.863 10.026 1.00 28.84 204 LEU A N 1
ATOM 1700 C CA . LEU A 1 204 ? -16.628 11.536 9.159 1.00 28.84 204 LEU A CA 1
ATOM 1701 C C . LEU A 1 204 ? -16.009 12.147 7.897 1.00 28.84 204 LEU A C 1
ATOM 1703 O O . LEU A 1 204 ? -16.725 12.735 7.087 1.00 28.84 204 LEU A O 1
ATOM 1707 N N . PHE A 1 205 ? -14.704 11.982 7.733 1.00 34.59 205 PHE A N 1
ATOM 1708 C CA . PHE A 1 205 ? -14.115 11.863 6.419 1.00 34.59 205 PHE A CA 1
ATOM 1709 C C . PHE A 1 205 ? -14.075 10.359 6.183 1.00 34.59 205 PHE A C 1
ATOM 1711 O O . PHE A 1 205 ? -14.784 9.923 5.253 1.00 34.59 205 PHE A O 1
#

Solvent-accessible surface area (backbone atoms only — not comparable to full-atom values): 11225 Å² total; per-residue (Å²): 112,69,68,62,56,47,48,55,52,44,54,51,28,48,55,49,29,65,56,44,60,71,44,64,80,73,54,100,79,68,71,67,68,59,54,54,55,49,53,55,52,44,53,59,54,25,49,61,47,43,72,57,67,89,50,52,90,39,36,68,58,49,41,54,54,45,49,36,50,73,71,70,45,93,70,93,67,37,67,47,41,52,51,51,49,61,57,49,40,77,78,46,76,54,47,63,55,57,54,30,52,46,36,34,50,24,46,48,30,42,52,50,28,36,68,76,68,46,90,55,44,45,48,53,52,32,49,38,52,78,71,40,53,58,64,51,42,51,39,45,47,51,55,42,30,24,47,18,55,44,55,56,36,52,67,30,58,81,68,68,38,55,68,63,38,50,52,50,28,54,56,24,22,28,41,22,64,72,35,53,68,56,57,62,49,56,57,49,61,73,70,46,80,77,48,73,84,68,48,56,66,68,73,69,105

Mean predicted aligned error: 7.71 Å

Secondary structure (DSSP, 8-state):
-HHHHHHHHHHHHHHHHHHHHHHHTT----THHHHHHHHHHHHHHHHHHHS--S-STTHHHHHHHHHHHHTT----S-HHHHHHHHHHTTT---HHHHHHHHHHHHHHHHHHHHHHH-SSHHHHHHHHHHTSHHHHHHH-HHHHHHHHHHHTTHHHHHTT-HHHHHHHHHHHHTT-GGGGGHHHHHHHHHHS---HHHHTTTT--

InterPro domains:
  IPR049458 Transmembrane protein EpsG-like [PF14897] (38-202)

Sequence (205 aa):
MIYIALLFVVCFYLHIATRGEQRLVICKKKSYKRASGFFVSFLILAFFSAIRDDCGCDYNSYILHIERIQMGKLTYMEPGFQWVVLFLERYDTNPRFVIIVFAVLTVFFYLLAIWRQSTNKFMSVYIFLTWGYYFITFNTIRNYFALAVVLCTLPLIIKRKYIWFIIIVLLSATIHKSAVVCIPIYYLANKITLTKKHILPICLF

Foldseek 3Di:
DLVVVVVVVLVVLVVCLVVVVVCVVPDPDDDPVLVVVLVVQLVVLLVSLLVDDPAADCRVVQQVQLVCLVVVHDDPFFQLQSVLSVVCCVVPVRSSSSSSVLSSLLSNLQLLLLSVPPPRSSVSVSCCSVVCVSVVCNHVSLVSSLVSQLSNCVVCLVVVVLVVSVVSLVSSCSSPVCSVVCNVVSVVVVVDPCDVVNVVVVVVD

Organism: NCBI:txid1339327